Protein 8SCA (pdb70)

Sequence (218 aa):
SNFDKNLPNEKVLPKHSLLYEYFTVYNELTKVKYVTEGMRKPAFLSGEQKKAIVDLLFKTNRKVTVKQLKEDYFKKIECFDSVEISGVEDRFNASLGTYHDLLKIIKDKDFLDNEENEDILEDIVLTLTLFEDREMIEERLKTYAHLFDDKVMKQLKRRRYTGWGRLSRKLINGIRDKQSGKTILDFLKSDGFANRNFMQLIHDDSLTFKEDIQKAQV

Radius of gyration: 19.0 Å; Cα contacts (8 Å, |Δi|>4): 334; chains: 1; bounding box: 28×55×50 Å

Solvent-accessible surface area: 12230 Å² total; per-residue (Å²): 129,83,95,0,149,28,11,44,132,51,134,13,14,6,107,43,0,8,11,32,19,40,12,47,0,17,41,33,0,0,56,0,51,23,33,24,112,58,60,221,154,55,36,55,1,48,18,152,20,0,122,26,0,2,47,83,7,1,24,84,41,122,76,0,49,22,136,39,0,59,65,64,4,0,75,149,77,55,100,45,111,50,10,119,31,60,53,24,142,102,119,0,125,14,27,0,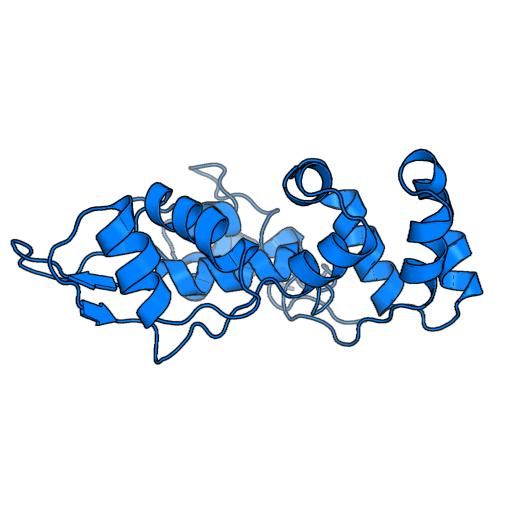7,1,0,6,46,1,25,112,17,18,166,63,95,112,26,8,47,59,134,159,18,49,96,34,7,13,56,0,0,64,7,2,22,95,44,152,58,101,100,70,0,60,107,101,1,125,89,30,60,148,71,7,87,119,171,17,14,109,72,1,35,103,94,86,25,101,32,104,9,166,18,1,82,97,0,0,47,34,26,159,3,178,175,59,20,60,14,0,2,50,8,0,62,50,8,64,196,46,1,47,37,13,114,84,0,15,116,32,121,90,21,31,0,64,82,44,19,110,146,35,78,195

Secondary structure (DSSP, 8-state):
--EETTEEEEEPPBTT-HHHHHHHHHHHHTT-EEE-TT-SS-EEPPHHHHHHHIIIIITT-SS-BHHHIIIIIIITTT--S--EEES-BSB-S---HHHHHHHHHH--HHHHH-GGGHHHHHHHHHHH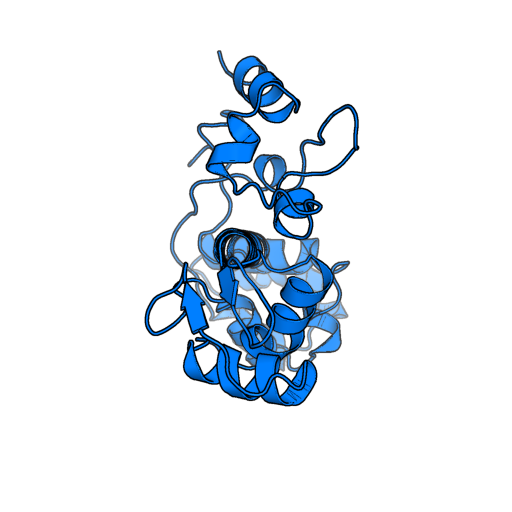HH---HHHHHHHHGGGTTTS-HHHHHHHTT-----B-SS-HHHHHTSB-TTT--BHHHHHH-BTBT---HHHHHH-TTSSHHHHHHHH--

Foldseek 3Di:
DAAALLQRVFHFAAPLQLVVLLLLLLLQQLPKWKDAPPDPDTAHDALVLSVCCCVPAQLVDQKAFVVCCFPVDCCVPVVTPGMDMDSDDGTHPGHSVLSVVLCVLQVDNVCSPDCVCSVVSSQLQVLLAPDQDLVSSCVVNCVCCVPGPVSSSVVSSNHHGYGTDNHGPCQQANDAWDPPRGHNSRCSSHPPRPSDHPVCQLVPPVTCNVVSSVVSDD

B-factor: mean 19.8, std 8.64, range [4.92, 54.98]

Nearest PDB structures (foldseek):
  8sca-assembly1_B  TM=1.005E+00  e=3.302E-40  Streptococcus pyogenes
  7oxa-assembly1_B  TM=9.964E-01  e=7.321E-36  Streptococcus pyogenes serotype M1
  5b2t-assembly1_B  TM=9.925E-01  e=1.276E-35  Streptococcus pyogenes serotype M1
  5b2s-assembly1_B  TM=9.907E-01  e=2.105E-35  Streptococcus pyogenes serotype M1
  5b2r-assembly1_B  TM=9.954E-01  e=3.881E-35  Streptococcus pyogenes serotype M1

Structure (mmCIF, N/CA/C/O backbone):
data_8SCA
#
_entry.id   8SCA
#
_cell.length_a   53.360
_cell.length_b   54.631
_cell.length_c   73.800
_cell.angle_alpha   90.000
_cell.angle_beta   90.000
_cell.angle_gamma   90.000
#
_symmetry.space_group_name_H-M   'P 21 21 21'
#
loop_
_entity.id
_entity.type
_entity.pdbx_description
1 polymer 'CRISPR-associated endonuclease Cas9/Csn1'
2 non-polymer 1,2-ETHANEDIOL
3 water water
#
loop_
_atom_site.group_PDB
_atom_site.id
_atom_site.type_symbol
_atom_site.label_atom_id
_atom_site.label_alt_id
_atom_site.label_comp_id
_atom_site.label_asym_id
_atom_site.label_entity_id
_atom_site.label_seq_id
_atom_site.pdbx_PDB_ins_code
_atom_site.Cartn_x
_atom_site.Cartn_y
_atom_site.Cartn_z
_atom_site.occupancy
_atom_site.B_iso_or_equiv
_atom_site.auth_seq_id
_atom_site.auth_comp_id
_atom_site.auth_asym_id
_atom_site.auth_atom_id
_atom_site.pdbx_PDB_model_num
ATOM 1 N N . SER A 1 1 ? 0.10516 29.03476 -5.22013 1.000 40.80781 496 SER B N 1
ATOM 2 C CA . SER A 1 1 ? 1.44653 29.03452 -5.79745 1.000 39.78985 496 SER B CA 1
ATOM 3 C C . SER A 1 1 ? 1.66218 27.84554 -6.73123 1.000 36.17986 496 SER B C 1
ATOM 4 O O . SER A 1 1 ? 2.29364 27.98735 -7.77818 1.000 37.88942 496 SER B O 1
ATOM 7 N N . ASN A 1 2 ? 1.14192 26.67767 -6.35319 1.000 31.84360 497 ASN B N 1
ATOM 8 C CA . ASN A 1 2 ? 1.30282 25.45394 -7.13140 1.000 27.04223 497 ASN B CA 1
ATOM 9 C C . ASN A 1 2 ? -0.04068 25.05787 -7.72914 1.000 18.82434 497 ASN B C 1
ATOM 10 O O . ASN A 1 2 ? -1.02030 24.88288 -6.99631 1.000 17.10502 497 ASN B O 1
ATOM 15 N N . PHE A 1 3 ? -0.07306 24.91092 -9.05176 1.000 17.02623 498 PHE B N 1
ATOM 16 C CA . PHE A 1 3 ? -1.29373 24.65316 -9.80163 1.000 16.04395 498 PHE B CA 1
ATOM 17 C C . PHE A 1 3 ? -1.23160 23.27535 -10.45513 1.000 15.00117 498 PHE B C 1
ATOM 18 O O . PHE A 1 3 ? -0.15261 22.76292 -10.77981 1.000 18.46128 498 PHE B O 1
ATOM 26 N N . ASP A 1 4 ? -2.41042 22.67031 -10.61266 1.000 11.79113 499 ASP B N 1
ATOM 27 C CA . ASP A 1 4 ? -2.56298 21.33935 -11.20227 1.000 12.61382 499 ASP B CA 1
ATOM 28 C C . ASP A 1 4 ? -2.33962 21.40363 -12.71370 1.000 14.23512 499 ASP B C 1
ATOM 29 O O . ASP A 1 4 ? -3.07434 22.09894 -13.41469 1.000 14.60323 499 ASP B O 1
ATOM 34 N N . LYS A 1 5 ? -1.35017 20.66738 -13.23437 1.000 13.33868 500 LYS B N 1
ATOM 35 C CA . LYS A 1 5 ? -1.10047 20.74248 -14.67500 1.000 15.56615 500 LYS B CA 1
ATOM 36 C C . LYS A 1 5 ? -2.30533 20.28268 -15.48779 1.000 16.32157 500 LYS B C 1
ATOM 37 O O . LYS A 1 5 ? -2.47941 20.71366 -16.63959 1.000 16.25228 500 LYS B O 1
ATOM 43 N N . ASN A 1 6 ? -3.14062 19.41117 -14.92218 1.000 12.42664 501 ASN B N 1
ATOM 44 C CA . ASN A 1 6 ? -4.33111 18.95212 -15.63513 1.000 13.86057 501 ASN B CA 1
ATOM 45 C C . ASN A 1 6 ? -5.42584 20.01502 -15.68855 1.000 15.60360 501 ASN B C 1
ATOM 46 O O . ASN A 1 6 ? -6.19283 20.05827 -16.65832 1.000 14.73697 501 ASN B O 1
ATOM 51 N N . LEU A 1 7 ? -5.54486 20.83724 -14.64147 1.000 14.14444 502 LEU B N 1
ATOM 52 C CA . LEU A 1 7 ? -6.54099 21.90792 -14.54141 1.000 15.21298 502 LEU B CA 1
ATOM 53 C C . LEU A 1 7 ? -5.80212 23.15273 -14.07855 1.000 13.64793 502 LEU B C 1
ATOM 54 O O . LEU A 1 7 ? -5.78820 23.47455 -12.88163 1.000 14.70273 502 LEU B O 1
ATOM 59 N N . PRO A 1 8 ? -5.17186 23.87533 -15.00719 1.000 13.98641 503 PRO B N 1
ATOM 60 C CA . PRO A 1 8 ? -4.10661 24.82262 -14.63254 1.000 16.72446 503 PRO B CA 1
ATOM 61 C C . PRO A 1 8 ? -4.57229 26.02780 -13.84120 1.000 16.87679 503 PRO B C 1
ATOM 62 O O . PRO A 1 8 ? -3.71595 26.80044 -13.38211 1.000 16.57177 503 PRO B O 1
ATOM 66 N N . ASN A 1 9 ? -5.87293 26.23175 -13.67076 1.000 16.93682 504 ASN B N 1
ATOM 67 C CA . ASN A 1 9 ? -6.35558 27.30657 -12.81686 1.000 18.08715 504 ASN B CA 1
ATOM 68 C C . ASN A 1 9 ? -6.74883 26.80317 -11.43492 1.000 17.90391 504 ASN B C 1
ATOM 69 O O . ASN A 1 9 ? -7.25425 27.58432 -10.62150 1.000 16.32877 504 ASN B O 1
ATOM 74 N N . GLU A 1 10 ? -6.50735 25.52624 -11.13801 1.000 14.37118 505 GLU B N 1
ATOM 75 C CA . GLU A 1 10 ? -6.82778 24.95186 -9.83719 1.000 14.04076 505 GLU B CA 1
ATOM 76 C C . GLU A 1 10 ? -5.54379 24.75211 -9.04843 1.000 15.46669 505 GLU B C 1
ATOM 77 O O . GLU A 1 10 ? -4.57703 24.18232 -9.56643 1.000 14.02898 505 GLU B O 1
ATOM 83 N N . LYS A 1 11 ? -5.54007 25.20661 -7.79817 1.000 12.51833 506 LYS B N 1
ATOM 84 C CA . LYS A 1 11 ? -4.40083 24.95513 -6.92776 1.000 13.50415 506 LYS B CA 1
ATOM 85 C C . LYS A 1 11 ? -4.38905 23.49786 -6.46895 1.000 12.06276 506 LYS B C 1
ATOM 86 O O . LYS A 1 11 ? -5.43386 22.84685 -6.36630 1.000 13.32720 506 LYS B O 1
ATOM 92 N N . VAL A 1 12 ? -3.18932 22.99291 -6.16831 1.000 13.33446 507 VAL B N 1
ATOM 93 C CA . VAL A 1 12 ? -3.04553 21.59445 -5.77145 1.000 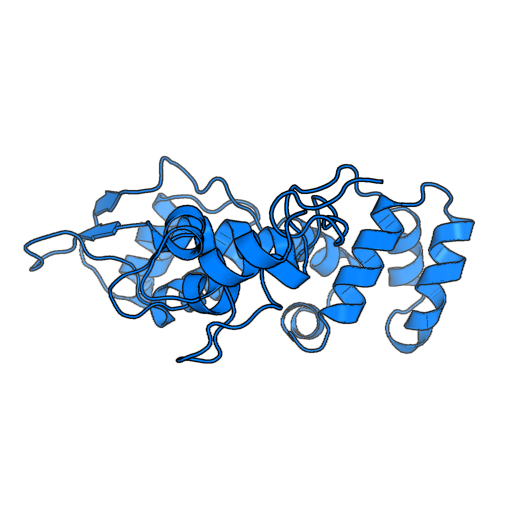12.17800 507 VAL B CA 1
ATOM 94 C C . VAL A 1 12 ? -3.42366 21.42549 -4.30309 1.000 13.53457 507 VAL B C 1
ATOM 95 O O . VAL A 1 12 ? -3.40025 22.36665 -3.50827 1.000 12.54858 507 VAL B O 1
ATOM 99 N N . LEU A 1 13 ? -3.74643 20.18467 -3.93947 1.000 10.90089 508 LEU B N 1
ATOM 100 C CA . LEU A 1 13 ? -4.05549 19.82989 -2.56057 1.000 11.26732 508 LEU B CA 1
ATOM 101 C C . LEU A 1 13 ? -2.77647 19.75963 -1.72767 1.000 10.67256 508 LEU B C 1
ATOM 102 O O . LEU A 1 13 ? -1.69530 19.49422 -2.26001 1.000 11.17164 508 LEU B O 1
ATOM 107 N N . PRO A 1 14 ? -2.88183 19.97363 -0.41414 1.000 10.38847 509 PRO B N 1
ATOM 108 C CA . PRO A 1 14 ? -1.76419 19.63996 0.47789 1.000 11.74100 509 PRO B CA 1
ATOM 109 C C . PRO A 1 14 ? -1.34266 18.18772 0.31103 1.000 11.30150 509 PRO B C 1
ATOM 110 O O . PRO A 1 14 ? -2.16619 17.30095 0.05486 1.000 10.03839 509 PRO B O 1
ATOM 114 N N . LYS A 1 15 ? -0.03372 17.94211 0.46864 1.000 9.64094 510 LYS B N 1
ATOM 115 C CA . LYS A 1 15 ? 0.48484 16.57736 0.40108 1.000 10.76854 510 LYS B CA 1
ATOM 116 C C . LYS A 1 15 ? -0.22726 15.66653 1.39411 1.000 12.64244 510 LYS B C 1
ATOM 117 O O . LYS A 1 15 ? -0.47945 14.48502 1.11357 1.000 12.63527 510 LYS B O 1
ATOM 123 N N . HIS A 1 16 ? -0.56920 16.19954 2.55978 1.000 10.19585 511 HIS B N 1
ATOM 124 C CA . HIS A 1 16 ? -1.17958 15.40313 3.61198 1.000 10.90827 511 HIS B CA 1
ATOM 125 C C . HIS A 1 16 ? -2.69607 15.53620 3.64973 1.000 11.18257 511 HIS B C 1
ATOM 126 O O . HIS A 1 16 ? -3.32612 15.08483 4.61348 1.000 10.17951 511 HIS B O 1
ATOM 133 N N . SER A 1 17 ? -3.30365 16.11212 2.61033 1.000 9.32518 512 SER B N 1
ATOM 134 C CA . SER A 1 17 ? -4.76209 16.08304 2.50647 1.000 9.99359 512 SER B CA 1
ATOM 135 C C . SER A 1 17 ? -5.26944 14.64580 2.62328 1.000 10.31467 512 SER B C 1
ATOM 136 O O . SER A 1 17 ? -4.76381 13.74586 1.95604 1.000 11.44353 512 SER B O 1
ATOM 139 N N . LEU A 1 18 ? -6.28341 14.43398 3.47152 1.000 9.68407 513 LEU B N 1
ATOM 140 C CA . LEU A 1 18 ? -6.83665 13.08805 3.60416 1.000 11.66751 513 LEU B CA 1
ATOM 141 C C . LEU A 1 18 ? -7.55907 12.64994 2.32815 1.000 10.58295 513 LEU B C 1
ATOM 142 O O . LEU A 1 18 ? -7.50916 11.46840 1.96938 1.000 11.42230 513 LEU B O 1
ATOM 147 N N . LEU A 1 19 ? -8.20234 13.58023 1.61019 1.000 10.03525 514 LEU B N 1
ATOM 148 C CA . LEU A 1 19 ? -8.75510 13.23642 0.30089 1.000 11.38340 514 LEU B CA 1
ATOM 149 C C . LEU A 1 19 ? -7.66289 12.77358 -0.65682 1.000 10.88515 514 LEU B C 1
ATOM 150 O O . LEU A 1 19 ? -7.84080 11.79972 -1.39770 1.000 10.20948 514 LEU B O 1
ATOM 155 N N . TYR A 1 20 ? -6.52517 13.46787 -0.66549 1.000 8.63097 515 TYR B N 1
ATOM 156 C CA . TYR A 1 20 ? -5.41658 13.05885 -1.52315 1.000 8.53708 515 TYR B CA 1
ATOM 157 C C . TYR A 1 20 ? -4.90231 11.68374 -1.11661 1.000 11.50730 515 TYR B C 1
ATOM 158 O O . TYR A 1 20 ? -4.57169 10.84891 -1.97291 1.000 10.51375 515 TYR B O 1
ATOM 167 N N . GLU A 1 21 ? -4.83702 11.42222 0.18783 1.000 9.92886 516 GLU B N 1
ATOM 168 C CA . GLU A 1 21 ? -4.38972 10.10040 0.63027 1.000 10.54219 516 GLU B CA 1
ATOM 169 C C . GLU A 1 21 ? -5.36783 9.00707 0.21712 1.000 10.62923 516 GLU B C 1
ATOM 170 O O . GLU A 1 21 ? -4.94439 7.92542 -0.21774 1.000 11.10886 516 GLU B O 1
ATOM 176 N N . TYR A 1 22 ? -6.67626 9.25903 0.32421 1.000 10.14790 517 TYR B N 1
ATOM 177 C CA . TYR A 1 22 ? -7.64011 8.26004 -0.14384 1.000 10.91268 517 TYR B CA 1
ATOM 178 C C . TYR A 1 22 ? -7.49215 8.01416 -1.63509 1.000 10.09140 517 TYR B C 1
ATOM 179 O O . TYR A 1 22 ? -7.61436 6.87541 -2.10173 1.000 10.35239 517 TYR B O 1
ATOM 188 N N . PHE A 1 23 ? -7.26100 9.07798 -2.40402 1.000 8.43854 518 PHE B N 1
ATOM 189 C CA . PHE A 1 23 ? -6.98556 8.92771 -3.83015 1.000 9.79587 518 PHE B CA 1
ATOM 190 C C . PHE A 1 23 ? -5.82584 7.96488 -4.06415 1.000 11.03599 518 PHE B C 1
ATOM 191 O O . PHE A 1 23 ? -5.91254 7.05340 -4.90088 1.000 10.61121 518 PHE B O 1
ATOM 199 N N . THR A 1 24 ? -4.72725 8.13893 -3.31553 1.000 11.35125 519 THR B N 1
ATOM 200 C CA . THR A 1 24 ? -3.56983 7.27450 -3.52844 1.000 11.45999 519 THR B CA 1
ATOM 201 C C . THR A 1 24 ? -3.86839 5.83384 -3.12588 1.000 11.33062 519 THR B C 1
ATOM 202 O O . THR A 1 24 ? -3.42192 4.89315 -3.79409 1.000 10.72535 519 THR B O 1
ATOM 206 N N . VAL A 1 25 ? -4.62249 5.63755 -2.04327 1.000 10.67327 520 VAL B N 1
ATOM 207 C CA . VAL A 1 25 ? -4.93166 4.27585 -1.60854 1.000 8.82489 520 VAL B CA 1
ATOM 208 C C . VAL A 1 25 ? -5.81264 3.57063 -2.63437 1.000 10.06298 520 VAL B C 1
ATOM 209 O O . VAL A 1 25 ? -5.56540 2.41527 -2.99974 1.000 11.65710 520 VAL B O 1
ATOM 213 N N . TYR A 1 26 ? -6.87694 4.23066 -3.09740 1.000 9.98357 521 TYR B N 1
ATOM 214 C CA . TYR A 1 26 ? -7.74046 3.55954 -4.06685 1.000 10.01091 521 TYR B CA 1
ATOM 215 C C . TYR A 1 26 ? -7.03333 3.38380 -5.40677 1.000 10.95103 521 TYR B C 1
ATOM 216 O O . TYR A 1 26 ? -7.25461 2.38550 -6.09948 1.000 11.76520 521 TYR B O 1
ATOM 225 N N . ASN A 1 27 ? -6.19897 4.34698 -5.80730 1.000 10.86029 522 ASN B N 1
ATOM 226 C CA . ASN A 1 27 ? -5.46110 4.18467 -7.06097 1.000 11.12380 522 ASN B CA 1
ATOM 227 C C . ASN A 1 27 ? -4.56756 2.94955 -7.00741 1.000 12.46759 522 ASN B C 1
ATOM 228 O O . ASN A 1 27 ? -4.44532 2.22031 -7.99904 1.000 13.13477 522 ASN B O 1
ATOM 233 N N . GLU A 1 28 ? -3.93339 2.70447 -5.85655 1.000 10.74691 523 GLU B N 1
ATOM 234 C CA . GLU A 1 28 ? -3.09715 1.51461 -5.70301 1.000 12.67682 523 GLU B CA 1
ATOM 235 C C . GLU A 1 28 ? -3.94400 0.24686 -5.62045 1.000 14.44977 523 GLU B C 1
ATOM 236 O O . GLU A 1 28 ? -3.62545 -0.75924 -6.26302 1.000 12.29119 523 GLU B O 1
ATOM 242 N N . LEU A 1 29 ? -5.03701 0.28256 -4.85103 1.000 13.19658 524 LEU B N 1
ATOM 243 C CA . LEU A 1 29 ? -5.85191 -0.91718 -4.67534 1.000 11.52898 524 LEU B CA 1
ATOM 244 C C . LEU A 1 29 ? -6.50028 -1.35520 -5.97488 1.000 12.89043 524 LEU B C 1
ATOM 245 O O . LEU A 1 29 ? -6.72134 -2.55899 -6.18519 1.000 12.06087 524 LEU B O 1
ATOM 250 N N . THR A 1 30 ? -6.79775 -0.41220 -6.86717 1.000 12.68405 525 THR B N 1
ATOM 251 C CA . THR A 1 30 ? -7.59006 -0.81453 -8.01568 1.000 10.64227 525 THR B CA 1
ATOM 252 C C . THR A 1 30 ? -6.78516 -1.63975 -9.01059 1.000 13.88580 525 THR B C 1
ATOM 253 O O . THR A 1 30 ? -7.38545 -2.29119 -9.86818 1.000 13.54151 525 THR B O 1
ATOM 257 N N . LYS A 1 31 ? -5.45982 -1.68649 -8.88786 1.000 13.09089 526 LYS B N 1
ATOM 258 C CA . LYS A 1 31 ? -4.66398 -2.53258 -9.76555 1.000 12.97701 526 LYS B CA 1
ATOM 259 C C . LYS A 1 31 ? -4.12319 -3.77293 -9.06710 1.000 15.14832 526 LYS B C 1
ATOM 260 O O . LYS A 1 31 ? -3.34352 -4.51656 -9.67255 1.000 15.78848 526 LYS B O 1
ATOM 266 N N . VAL A 1 32 ? -4.53663 -4.03281 -7.82385 1.000 13.69004 527 VAL B N 1
ATOM 267 C CA . VAL A 1 32 ? -4.20937 -5.30001 -7.17800 1.000 13.16603 527 VAL B CA 1
ATOM 268 C C . VAL A 1 32 ? -4.94937 -6.43133 -7.87814 1.000 15.20585 527 VAL B C 1
ATOM 269 O O . VAL A 1 32 ? -6.12701 -6.29761 -8.23830 1.000 15.68841 527 VAL B O 1
ATOM 273 N N . LYS A 1 33 ? -4.26373 -7.56015 -8.07289 1.000 15.06807 528 LYS B N 1
ATOM 274 C CA . LYS A 1 33 ? -4.88185 -8.73585 -8.66655 1.000 16.89727 528 LYS B CA 1
ATOM 275 C C . LYS A 1 33 ? -4.67713 -9.90607 -7.71734 1.000 18.57487 528 LYS B C 1
ATOM 276 O O . LYS A 1 33 ? -3.69791 -9.93901 -6.96488 1.000 16.13017 528 LYS B O 1
ATOM 282 N N . TYR A 1 34 ? -5.61317 -10.85868 -7.73499 1.000 13.66077 529 TYR B N 1
ATOM 283 C CA . TYR A 1 34 ? -5.49745 -12.01988 -6.85889 1.000 16.25830 529 TYR B CA 1
ATOM 284 C C . TYR A 1 34 ? -5.95402 -13.28163 -7.58276 1.000 15.74655 529 TYR B C 1
ATOM 285 O O . TYR A 1 34 ? -6.69739 -13.23255 -8.56496 1.000 15.87117 529 TYR B O 1
ATOM 294 N N . VAL A 1 35 ? -5.50235 -14.42577 -7.07207 1.000 15.75308 530 VAL B N 1
ATOM 295 C CA . VAL A 1 35 ? -5.92279 -15.72869 -7.57840 1.000 14.01082 530 VAL B CA 1
ATOM 296 C C . VAL A 1 35 ? -6.14509 -16.63072 -6.37298 1.000 17.90448 530 VAL B C 1
ATOM 297 O O . VAL A 1 35 ? -5.30555 -16.68035 -5.46992 1.000 19.36115 530 VAL B O 1
ATOM 301 N N . THR A 1 36 ? -7.28603 -17.31170 -6.33487 1.000 18.54988 531 THR B N 1
ATOM 302 C CA . THR A 1 36 ? -7.51883 -18.34779 -5.33669 1.000 19.34478 531 THR B CA 1
ATOM 303 C C . THR A 1 36 ? -7.94943 -19.63138 -6.03713 1.000 21.15843 531 THR B C 1
ATOM 304 O O . THR A 1 36 ? -8.16639 -19.66165 -7.24953 1.000 16.93621 531 THR B O 1
ATOM 308 N N . GLU A 1 37 ? -8.04580 -20.71273 -5.26343 1.000 22.09175 532 GLU B N 1
ATOM 309 C CA . GLU A 1 37 ? -8.36252 -22.01212 -5.84610 1.000 20.94417 532 GLU B CA 1
ATOM 310 C C . GLU A 1 37 ? -9.63181 -21.93853 -6.68274 1.000 20.81765 532 GLU B C 1
ATOM 311 O O . GLU A 1 37 ? -10.62388 -21.32792 -6.28557 1.000 20.23509 532 GLU B O 1
ATOM 317 N N . GLY A 1 38 ? -9.59155 -22.55945 -7.85463 1.000 19.02279 533 GLY B N 1
ATOM 318 C CA . GLY A 1 38 ? -10.70994 -22.55847 -8.76765 1.000 21.59150 533 GLY B CA 1
ATOM 319 C C . GLY A 1 38 ? -10.65647 -21.47604 -9.82765 1.000 19.31955 533 GLY B C 1
ATOM 320 O O . GLY A 1 38 ? -11.37194 -21.57552 -10.83085 1.000 18.82609 533 GLY B O 1
ATOM 321 N N . MET A 1 39 ? -9.83917 -20.44817 -9.63515 1.000 17.77283 534 MET B N 1
ATOM 322 C CA . MET A 1 39 ? -9.72340 -19.36386 -10.60871 1.000 18.06909 534 MET B CA 1
ATOM 323 C C . MET A 1 39 ? -8.72060 -19.77314 -11.67247 1.000 17.65572 534 MET B C 1
ATOM 324 O O . MET A 1 39 ? -7.71913 -20.42626 -11.37094 1.000 18.75496 534 MET B O 1
ATOM 329 N N . ARG A 1 40 ? -8.99896 -19.39959 -12.91968 1.000 15.37970 535 ARG B N 1
ATOM 330 C CA . ARG A 1 40 ? -8.13192 -19.71423 -14.04668 1.000 14.81239 535 ARG B CA 1
ATOM 331 C C . ARG A 1 40 ? -7.29409 -18.52541 -14.49419 1.000 18.99878 535 ARG B C 1
ATOM 332 O O . ARG A 1 40 ? -6.42388 -18.67177 -15.36620 1.000 20.14664 535 ARG B O 1
ATOM 340 N N . LYS A 1 41 ? -7.52669 -17.36060 -13.90719 1.000 17.07497 536 LYS B N 1
ATOM 341 C CA . LYS A 1 41 ? -6.80529 -16.14968 -14.25644 1.000 19.98252 536 LYS B CA 1
ATOM 342 C C . LYS A 1 41 ? -6.92649 -15.21495 -13.06262 1.000 17.51003 536 LYS B C 1
ATOM 343 O O . LYS A 1 41 ? -7.89054 -15.33055 -12.30611 1.000 16.99490 536 LYS B O 1
ATOM 349 N N . PRO A 1 42 ? -5.96755 -14.31829 -12.85074 1.000 15.42363 537 PRO B N 1
ATOM 350 C CA . PRO A 1 42 ? -6.13126 -13.36096 -11.74850 1.000 18.56596 537 PRO B CA 1
ATOM 351 C C . PRO A 1 42 ? -7.28835 -12.41653 -12.01320 1.000 18.76441 537 PRO B C 1
ATOM 352 O O . PRO A 1 42 ? -7.65754 -12.14389 -13.16033 1.000 17.06333 537 PRO B O 1
ATOM 356 N N . ALA A 1 43 ? -7.88335 -11.93440 -10.92686 1.000 15.26998 538 ALA B N 1
ATOM 357 C CA . ALA A 1 43 ? -8.98008 -10.98157 -10.99834 1.000 16.85978 538 ALA B CA 1
ATOM 358 C C . ALA A 1 43 ? -8.61559 -9.70275 -10.25364 1.000 15.28290 538 ALA B C 1
ATOM 359 O O . ALA A 1 43 ? -7.80165 -9.71541 -9.32789 1.000 14.76966 538 ALA B O 1
ATOM 361 N N . PHE A 1 44 ? -9.20507 -8.59357 -10.69522 1.000 14.84036 539 PHE B N 1
ATOM 362 C CA . PHE A 1 44 ? -9.17537 -7.34166 -9.95225 1.000 14.22849 539 PHE B CA 1
ATOM 363 C C . PHE A 1 44 ? -10.08994 -7.40863 -8.73243 1.000 13.80391 539 PHE B C 1
ATOM 364 O O . PHE A 1 44 ? -11.06849 -8.16043 -8.70270 1.000 16.60021 539 PHE B O 1
ATOM 372 N N . LEU A 1 45 ? -9.77661 -6.57425 -7.73728 1.000 14.48120 540 LEU B N 1
ATOM 373 C CA . LEU A 1 45 ? -10.67049 -6.34097 -6.60712 1.000 14.68945 540 LEU B CA 1
ATOM 374 C C . LEU A 1 45 ? -11.94267 -5.62682 -7.05039 1.000 14.80641 540 LEU B C 1
ATOM 375 O O . LEU A 1 45 ? -11.90858 -4.70639 -7.87491 1.000 15.05289 540 LEU B O 1
ATOM 380 N N . SER A 1 46 ? -13.07148 -6.03963 -6.48003 1.000 13.25417 541 SER B N 1
ATOM 381 C CA . SER A 1 46 ? -14.31884 -5.34896 -6.73574 1.000 13.09948 541 SER B CA 1
ATOM 382 C C . SER A 1 46 ? -14.39689 -4.07090 -5.90080 1.000 15.12291 541 SER B C 1
ATOM 383 O O . SER A 1 46 ? -13.61102 -3.84676 -4.97606 1.000 13.21953 541 SER B O 1
ATOM 386 N N . GLY A 1 47 ? -15.38607 -3.23287 -6.21791 1.000 12.96610 542 GLY B N 1
ATOM 387 C CA . GLY A 1 47 ? -15.63117 -2.06563 -5.38632 1.000 13.40435 542 GLY B CA 1
ATOM 388 C C . GLY A 1 47 ? -15.91123 -2.43630 -3.93939 1.000 15.14590 542 GLY B C 1
ATOM 389 O O . GLY A 1 47 ? -15.42991 -1.77727 -3.01069 1.000 13.19913 542 GLY B O 1
ATOM 390 N N . GLU A 1 48 ? -16.69461 -3.49898 -3.72510 1.000 16.59413 543 GLU B N 1
ATOM 391 C CA . GLU A 1 48 ? -16.99227 -3.91529 -2.35432 1.000 14.88683 543 GLU B CA 1
ATOM 392 C C . GLU A 1 48 ? -15.74329 -4.42619 -1.63752 1.000 14.48431 543 GLU B C 1
ATOM 393 O O . GLU A 1 48 ? -15.54988 -4.14636 -0.44828 1.000 15.48746 543 GLU B O 1
ATOM 399 N N . GLN A 1 49 ? -14.89160 -5.19012 -2.32999 1.000 14.45979 544 GLN B N 1
ATOM 400 C CA . GLN A 1 49 ? -13.64155 -5.64123 -1.71615 1.000 13.96536 544 GLN B CA 1
ATOM 401 C C . GLN A 1 49 ? -12.74005 -4.46468 -1.35763 1.000 14.00336 544 GLN B C 1
ATOM 402 O O . GLN A 1 49 ? -12.15171 -4.42550 -0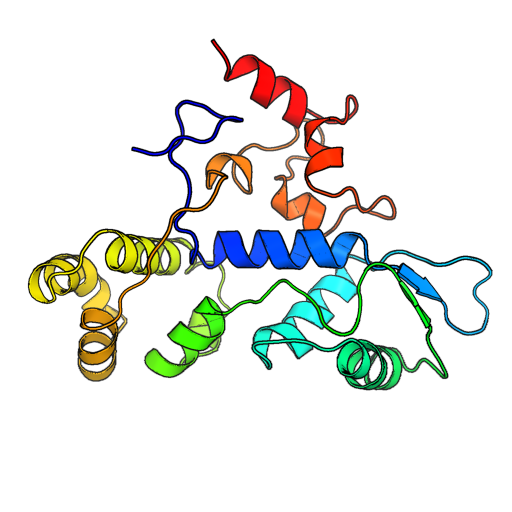.26993 1.000 13.08276 544 GLN B O 1
ATOM 408 N N . LYS A 1 50 ? -12.59427 -3.50510 -2.27425 1.000 12.27710 545 LYS B N 1
ATOM 409 C CA . LYS A 1 50 ? -11.73543 -2.36515 -1.97985 1.000 12.89232 545 LYS B CA 1
ATOM 410 C C . LYS A 1 50 ? -12.23912 -1.60114 -0.76953 1.000 12.70330 545 LYS B C 1
ATOM 411 O O . LYS A 1 50 ? -11.44649 -1.21731 0.09550 1.000 11.99142 545 LYS B O 1
ATOM 417 N N . LYS A 1 51 ? -13.55477 -1.38230 -0.68234 1.000 13.28293 546 LYS B N 1
ATOM 418 C CA . LYS A 1 51 ? -14.09161 -0.66209 0.47082 1.000 13.44388 546 LYS B CA 1
ATOM 419 C C . LYS A 1 51 ? -13.81798 -1.41595 1.76275 1.000 14.93775 546 LYS B C 1
ATOM 420 O O . LYS A 1 51 ? -13.42613 -0.81409 2.77057 1.000 13.81929 546 LYS B O 1
ATOM 426 N N . ALA A 1 52 ? -14.03375 -2.73649 1.75758 1.000 12.17349 547 ALA B N 1
ATOM 427 C CA . ALA A 1 52 ? -13.81211 -3.51915 2.96722 1.000 15.07310 547 ALA B CA 1
ATOM 428 C C . ALA A 1 52 ? -12.34897 -3.49779 3.37102 1.000 14.26538 547 ALA B C 1
ATOM 429 O O . ALA A 1 52 ? -12.02538 -3.41465 4.55625 1.000 14.94439 547 ALA B O 1
ATOM 431 N N . ILE A 1 53 ? -11.44907 -3.58562 2.39790 1.000 13.10331 548 ILE B N 1
ATOM 432 C CA . ILE A 1 53 ? -10.02598 -3.51057 2.69980 1.000 12.98121 548 ILE B CA 1
ATOM 433 C C . ILE A 1 53 ? -9.67357 -2.15072 3.30202 1.000 12.61336 548 ILE B C 1
ATOM 434 O O . ILE A 1 53 ? -8.89205 -2.05898 4.25710 1.000 13.18654 548 ILE B O 1
ATOM 439 N N . VAL A 1 54 ? -10.22963 -1.06973 2.75433 1.000 11.86802 549 VAL B N 1
ATOM 440 C CA . VAL A 1 54 ? -9.94992 0.25359 3.31886 1.000 12.58799 549 VAL B CA 1
ATOM 441 C C . VAL A 1 54 ? -10.47792 0.33787 4.75229 1.000 14.94437 549 VAL B C 1
ATOM 442 O O . VAL A 1 54 ? -9.77669 0.79093 5.66442 1.000 15.07353 549 VAL B O 1
ATOM 446 N N . ASP A 1 55 ? -11.71653 -0.11718 4.97577 1.000 13.54247 550 ASP B N 1
ATOM 447 C CA . ASP A 1 55 ? -12.30241 0.00710 6.31002 1.000 15.14958 550 ASP B CA 1
ATOM 448 C C . ASP A 1 55 ? -11.59979 -0.89199 7.32147 1.000 17.02319 550 ASP B C 1
ATOM 449 O O . ASP A 1 55 ? -11.39139 -0.48780 8.47398 1.000 16.10697 550 ASP B O 1
ATOM 454 N N . LEU A 1 56 ? -11.24151 -2.11711 6.92249 1.000 15.06689 551 LEU B N 1
ATOM 455 C CA . LEU A 1 56 ? -10.73759 -3.10033 7.87578 1.000 14.51308 551 LEU B CA 1
ATOM 456 C C . LEU A 1 56 ? -9.23163 -3.02630 8.07387 1.000 16.66453 551 LEU B C 1
ATOM 457 O O . LEU A 1 56 ? -8.74516 -3.34540 9.16710 1.000 16.84641 551 LEU B O 1
ATOM 462 N N . LEU A 1 57 ? -8.47424 -2.60452 7.05930 1.000 14.33727 552 LEU B N 1
ATOM 463 C CA . LEU A 1 57 ? -7.01930 -2.60097 7.15726 1.000 13.73162 552 LEU B CA 1
ATOM 464 C C . LEU A 1 57 ? -6.40616 -1.20655 7.13414 1.000 16.50363 552 LEU B C 1
ATOM 465 O O . LEU A 1 57 ? -5.58713 -0.89144 7.99960 1.000 15.40960 552 LEU B O 1
ATOM 470 N N . PHE A 1 58 ? -6.76194 -0.35620 6.16312 1.000 13.88875 553 PHE B N 1
ATOM 471 C CA . PHE A 1 58 ? -6.09236 0.94613 6.06954 1.000 13.00674 553 PHE B CA 1
ATOM 472 C C . PHE A 1 58 ? -6.53332 1.90153 7.17310 1.000 14.01051 553 PHE B C 1
ATOM 473 O O . PHE A 1 58 ? -5.77532 2.80516 7.55106 1.000 15.34521 553 PHE B O 1
ATOM 481 N N . LYS A 1 59 ? -7.74498 1.74181 7.68793 1.000 14.35532 554 LYS B N 1
ATOM 482 C CA . LYS A 1 59 ? -8.16921 2.56725 8.81207 1.000 16.46946 554 LYS B CA 1
ATOM 483 C C . LYS A 1 59 ? -7.69887 2.02997 10.15983 1.000 17.27200 554 LYS B C 1
ATOM 484 O O . LYS A 1 59 ? -7.81883 2.73780 11.16784 1.000 20.23225 554 LYS B O 1
ATOM 490 N N . THR A 1 60 ? -7.16258 0.810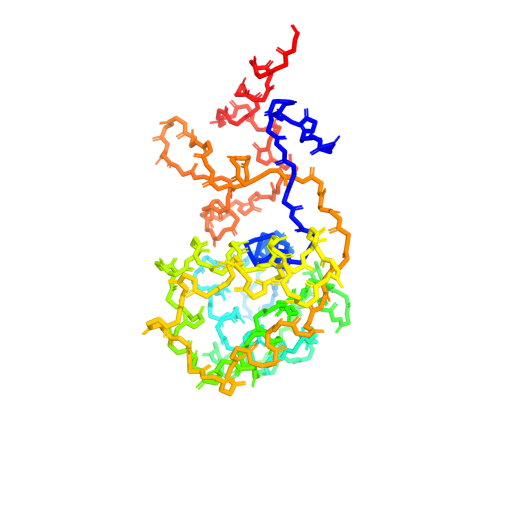19 10.21380 1.000 16.48343 555 THR B N 1
ATOM 491 C CA . THR A 1 60 ? -6.66837 0.25321 11.46711 1.000 17.90616 555 THR B CA 1
ATOM 492 C C . THR A 1 60 ? -5.15104 0.14027 11.52933 1.000 20.07645 555 THR B C 1
ATOM 493 O O . THR A 1 60 ? -4.61667 -0.18625 12.59576 1.000 23.55376 555 THR B O 1
ATOM 497 N N . ASN A 1 61 ? -4.44839 0.37401 10.42395 1.000 17.70622 556 ASN B N 1
ATOM 498 C CA . ASN A 1 61 ? -2.99429 0.30431 10.36443 1.000 20.96062 556 ASN B CA 1
ATOM 499 C C . ASN A 1 61 ? -2.47747 1.46223 9.53154 1.000 19.58832 556 ASN B C 1
ATOM 500 O O . ASN A 1 61 ? -3.01617 1.73944 8.45753 1.000 18.17872 556 ASN B O 1
ATOM 505 N N . ARG A 1 62 ? -1.40997 2.11290 9.99112 1.000 20.35859 557 ARG B N 1
ATOM 506 C CA . ARG A 1 62 ? -0.79089 3.12446 9.14379 1.000 17.73561 557 ARG B CA 1
ATOM 507 C C . ARG A 1 62 ? -0.27632 2.50329 7.84976 1.000 20.63785 557 ARG B C 1
ATOM 508 O O . ARG A 1 62 ? -0.50717 3.03532 6.75956 1.000 21.08586 557 ARG B O 1
ATOM 516 N N . LYS A 1 63 ? 0.43549 1.38261 7.95786 1.000 20.63523 558 LYS B N 1
ATOM 517 C CA . LYS A 1 63 ? 0.94500 0.61746 6.81727 1.000 21.24747 558 LYS B CA 1
ATOM 518 C C . LYS A 1 63 ? 0.28007 -0.74861 6.76652 1.000 19.37985 558 LYS B C 1
ATOM 519 O O . LYS A 1 63 ? 0.16790 -1.41944 7.79620 1.000 21.41007 558 LYS B O 1
ATOM 525 N N . VAL A 1 64 ? -0.14573 -1.16465 5.57237 1.000 18.03196 559 VAL B N 1
ATOM 526 C CA . VAL A 1 64 ? -0.81056 -2.45210 5.37613 1.000 18.53969 559 VAL B CA 1
ATOM 527 C C . VAL A 1 64 ? 0.13364 -3.37108 4.60833 1.000 19.34608 559 VAL B C 1
ATOM 528 O O . VAL A 1 64 ? 0.58945 -3.02114 3.51400 1.000 18.94849 559 VAL B O 1
ATOM 532 N N . THR A 1 65 ? 0.41757 -4.55140 5.17182 1.000 16.63995 560 THR B N 1
ATOM 533 C CA . THR A 1 65 ? 1.28923 -5.51920 4.51357 1.000 20.36288 560 THR B CA 1
ATOM 534 C C . THR A 1 65 ? 0.47660 -6.47062 3.63871 1.000 20.49216 560 THR B C 1
ATOM 535 O O . THR A 1 65 ? -0.73496 -6.61636 3.80032 1.000 19.09701 560 THR B O 1
ATOM 539 N N . VAL A 1 66 ? 1.16816 -7.12770 2.70285 1.000 17.39881 561 VAL B N 1
ATOM 540 C CA . VAL A 1 66 ? 0.50870 -8.13839 1.87933 1.000 19.43856 561 VAL B CA 1
ATOM 541 C C . VAL A 1 66 ? 0.05316 -9.30318 2.74452 1.000 20.90323 561 VAL B C 1
ATOM 542 O O . VAL A 1 66 ? -1.01043 -9.88961 2.51345 1.000 20.30358 561 VAL B O 1
ATOM 546 N N . LYS A 1 67 ? 0.85269 -9.65872 3.75560 1.000 19.88709 562 LYS B N 1
ATOM 547 C CA . LYS A 1 67 ? 0.45649 -10.71415 4.68039 1.000 21.61767 562 LYS B CA 1
ATOM 548 C C . LYS A 1 67 ? -0.87001 -10.38646 5.35972 1.000 20.87196 562 LYS B C 1
ATOM 549 O O . LYS A 1 67 ? -1.72962 -11.25814 5.50298 1.000 19.20139 562 LYS B O 1
ATOM 555 N N . GLN A 1 68 ? -1.06986 -9.12631 5.77087 1.000 19.81903 563 GLN B N 1
ATOM 556 C CA . GLN A 1 68 ? -2.35081 -8.75899 6.37312 1.000 19.32450 563 GLN B CA 1
ATOM 557 C C . GLN A 1 68 ? -3.49445 -8.87022 5.37183 1.000 20.08962 563 GLN B C 1
ATOM 558 O O . GLN A 1 68 ? -4.58646 -9.34540 5.71182 1.000 20.90608 563 GLN B O 1
ATOM 564 N N . LEU A 1 69 ? -3.27892 -8.40248 4.14318 1.000 18.30068 564 LEU B N 1
ATOM 565 C CA . LEU A 1 69 ? -4.30269 -8.55218 3.11914 1.000 16.58519 564 LEU B CA 1
ATOM 566 C C . LEU A 1 69 ? -4.66973 -10.02215 2.93181 1.000 18.71419 564 LEU B C 1
ATOM 567 O O . LEU A 1 69 ? -5.84939 -10.36914 2.84089 1.000 18.17487 564 LEU B O 1
ATOM 572 N N . LYS A 1 70 ? -3.67182 -10.90455 2.90290 1.000 17.65937 565 LYS B N 1
ATOM 573 C CA . LYS A 1 70 ? -3.95442 -12.32214 2.68235 1.000 20.34548 565 LYS B CA 1
ATOM 574 C C . LYS A 1 70 ? -4.68464 -12.93782 3.86974 1.000 20.50811 565 LYS B C 1
ATOM 575 O O . LYS A 1 70 ? -5.72953 -13.57816 3.70897 1.000 21.43050 565 LYS B O 1
ATOM 581 N N . GLU A 1 71 ? -4.14998 -12.74726 5.07515 1.000 20.14209 566 GLU B N 1
ATOM 582 C CA . GLU A 1 71 ? -4.64719 -13.46094 6.24438 1.000 22.36567 566 GLU B CA 1
ATOM 583 C C . GLU A 1 71 ? -5.86071 -12.77760 6.85788 1.000 23.04640 566 GLU B C 1
ATOM 584 O O . GLU A 1 71 ? -6.83927 -13.44380 7.21366 1.000 24.00768 566 GLU B O 1
ATOM 590 N N . ASP A 1 72 ? -5.81717 -11.45399 6.98963 1.000 21.23506 567 ASP B N 1
ATOM 591 C CA . ASP A 1 72 ? -6.83855 -10.73746 7.73144 1.000 22.17972 567 ASP B CA 1
ATOM 592 C C . ASP A 1 72 ? -7.99206 -10.26073 6.86009 1.000 22.17146 567 ASP B C 1
ATOM 593 O O . ASP A 1 72 ? -9.01484 -9.82801 7.40319 1.000 21.21198 567 ASP B O 1
ATOM 598 N N . TYR A 1 73 ? -7.86429 -10.31993 5.53280 1.000 20.35503 568 TYR B N 1
ATOM 599 C CA . TYR A 1 73 ? -9.01172 -10.05981 4.67049 1.000 19.93712 568 TYR B CA 1
ATOM 600 C C . TYR A 1 73 ? -9.39534 -11.28002 3.84125 1.000 19.86495 568 TYR B C 1
ATOM 601 O O . TYR A 1 73 ? -10.51928 -11.77909 3.97819 1.000 20.42608 568 TYR B O 1
ATOM 610 N N . PHE A 1 74 ? -8.50178 -11.80939 3.00126 1.000 19.64004 569 PHE B N 1
ATOM 611 C CA . PHE A 1 74 ? -8.91850 -12.87330 2.09181 1.000 18.81905 569 PHE B CA 1
ATOM 612 C C . PHE A 1 74 ? -9.27721 -14.15549 2.83743 1.000 23.19873 569 PHE B C 1
ATOM 613 O O . PHE A 1 74 ? -10.29362 -14.78789 2.53666 1.000 21.04406 569 PHE B O 1
ATOM 621 N N . LYS A 1 75 ? -8.47540 -14.55550 3.81659 1.000 19.69717 570 LYS B N 1
ATOM 622 C CA . LYS A 1 75 ? -8.80777 -15.77709 4.54544 1.000 22.40487 570 LYS B CA 1
ATOM 623 C C . LYS A 1 75 ? -9.90943 -15.52557 5.57404 1.000 23.27853 570 LYS B C 1
ATOM 624 O O . LYS A 1 75 ? -10.92397 -16.23348 5.60193 1.000 25.68908 570 LYS B O 1
ATOM 630 N N . LYS A 1 76 ? -9.73446 -14.50241 6.41045 1.000 22.01239 571 LYS B N 1
ATOM 631 C CA . LYS A 1 76 ? -10.66470 -14.24520 7.50795 1.000 24.24433 571 LYS B CA 1
ATOM 632 C C . LYS A 1 76 ? -12.05835 -13.87903 7.00506 1.000 22.94068 571 LYS B C 1
ATOM 633 O O . LYS A 1 76 ? -13.06589 -14.38997 7.51061 1.000 23.17965 571 LYS B O 1
ATOM 639 N N . ILE A 1 77 ? -12.13939 -12.96179 6.04661 1.000 19.65218 572 ILE B N 1
ATOM 640 C CA . ILE A 1 77 ? -13.41348 -12.39666 5.61500 1.000 20.87974 572 ILE B CA 1
ATOM 641 C C . ILE A 1 77 ? -13.97919 -13.12896 4.40642 1.000 23.39205 572 ILE B C 1
ATOM 642 O O . ILE A 1 77 ? -15.15459 -13.49432 4.38849 1.000 24.91066 572 ILE B O 1
ATOM 647 N N . GLU A 1 78 ? -13.16445 -13.33503 3.37488 1.000 23.42411 573 GLU B N 1
ATOM 648 C CA . GLU A 1 78 ? -13.64317 -13.99426 2.16770 1.000 25.79178 573 GLU B CA 1
ATOM 649 C C . GLU A 1 78 ? -13.56142 -15.51225 2.24405 1.000 28.03995 573 GLU B C 1
ATOM 650 O O . GLU A 1 78 ? -14.05469 -16.18714 1.33249 1.000 28.89573 573 GLU B O 1
ATOM 656 N N . CYS A 1 79 ? -12.92577 -16.06192 3.27843 1.000 27.18746 574 CYS B N 1
ATOM 657 C CA . CYS A 1 79 ? -12.84402 -17.51187 3.47047 1.000 28.45912 574 CYS B CA 1
ATOM 658 C C . CYS A 1 79 ? -12.10432 -18.21006 2.32930 1.000 29.57158 574 CYS B C 1
ATOM 659 O O . CYS A 1 79 ? -12.45207 -19.32534 1.93714 1.000 34.13034 574 CYS B O 1
ATOM 662 N N . PHE A 1 80 ? -11.07288 -17.56898 1.78937 1.000 26.15508 575 PHE B N 1
ATOM 663 C CA . PHE A 1 80 ? -10.22989 -18.25817 0.82067 1.000 29.56104 575 PHE B CA 1
ATOM 664 C C . PHE A 1 80 ? -9.28821 -19.23141 1.52493 1.000 30.59895 575 PHE B C 1
ATOM 665 O O . PHE A 1 80 ? -8.84624 -18.99631 2.65300 1.000 30.01081 575 PHE B O 1
ATOM 673 N N . ASP A 1 81 ? -8.98019 -20.33723 0.84443 1.000 33.94349 576 ASP B N 1
ATOM 674 C CA . ASP A 1 81 ? -8.01533 -21.29630 1.38008 1.000 38.32986 576 ASP B CA 1
ATOM 675 C C . ASP A 1 81 ? -6.59056 -20.77453 1.24581 1.000 40.94530 576 ASP B C 1
ATOM 676 O O . ASP A 1 81 ? -5.86419 -20.64639 2.23878 1.000 40.35055 576 ASP B O 1
ATOM 681 N N . SER A 1 82 ? -6.16773 -20.49941 0.01614 1.000 33.34549 577 SER B N 1
ATOM 682 C CA . SER A 1 82 ? -4.90038 -19.84521 -0.25369 1.000 33.31957 577 SER B CA 1
ATOM 683 C C . SER A 1 82 ? -5.16376 -18.70021 -1.21760 1.000 30.32349 577 SER B C 1
ATOM 684 O O . SER A 1 82 ? -6.22990 -18.61101 -1.82758 1.000 30.75750 577 SER B O 1
ATOM 687 N N . VAL A 1 83 ? -4.18737 -17.81524 -1.34703 1.000 28.17669 578 VAL B N 1
ATOM 688 C CA . VAL A 1 83 ? -4.34614 -16.66749 -2.22896 1.000 20.32827 578 VAL B CA 1
ATOM 689 C C . VAL A 1 83 ? -2.96661 -16.19335 -2.64630 1.000 25.33126 578 VAL B C 1
ATOM 690 O O . VAL A 1 83 ? -2.03936 -16.13736 -1.83354 1.000 25.93851 578 VAL B O 1
ATOM 694 N N . GLU A 1 84 ? -2.83048 -15.87584 -3.92713 1.000 21.50944 579 GLU B N 1
ATOM 695 C CA . GLU A 1 84 ? -1.64213 -15.23222 -4.45580 1.000 21.73535 579 GLU B CA 1
ATOM 696 C C . GLU A 1 84 ? -2.03627 -13.83028 -4.89715 1.000 22.36464 579 GLU B C 1
ATOM 697 O O . GLU A 1 84 ? -3.15209 -13.62524 -5.39100 1.000 18.63396 579 GLU B O 1
ATOM 703 N N . ILE A 1 85 ? -1.13081 -12.86931 -4.68983 1.000 20.81479 580 ILE B N 1
ATOM 704 C CA . ILE A 1 85 ? -1.40391 -11.44878 -4.90065 1.000 21.60882 580 ILE B CA 1
ATOM 705 C C . ILE A 1 85 ? -0.38044 -10.86685 -5.86684 1.000 23.18859 580 ILE B C 1
ATOM 706 O O . ILE A 1 85 ? 0.80952 -11.19042 -5.79032 1.000 23.48126 580 ILE B O 1
ATOM 711 N N . SER A 1 86 ? -0.84017 -9.98523 -6.76010 1.000 22.39343 581 SER B N 1
ATOM 712 C CA . SER A 1 86 ? 0.04430 -9.19448 -7.60743 1.000 24.54434 581 SER B CA 1
ATOM 713 C C . SER A 1 86 ? -0.42962 -7.73991 -7.64148 1.000 26.89927 581 SER B C 1
ATOM 714 O O . SER A 1 86 ? -1.55293 -7.42158 -7.24640 1.000 27.07924 581 SER B O 1
ATOM 717 N N . GLY A 1 87 ? 0.45900 -6.84639 -8.08572 1.000 29.44758 582 GLY B N 1
ATOM 718 C CA . GLY A 1 87 ? 0.18003 -5.42050 -8.09488 1.000 28.49264 582 GLY B CA 1
ATOM 719 C C . GLY A 1 87 ? 0.58950 -4.68341 -6.83642 1.000 30.94840 582 GLY B C 1
ATOM 720 O O . GLY A 1 87 ? 0.42301 -3.45327 -6.77016 1.000 35.34059 582 GLY B O 1
ATOM 721 N N . VAL A 1 88 ? 1.09569 -5.39649 -5.83103 1.000 30.79065 583 VAL B N 1
ATOM 722 C CA . VAL A 1 88 ? 1.66537 -4.80126 -4.62799 1.000 32.49729 583 VAL B CA 1
ATOM 723 C C . VAL A 1 88 ? 2.78002 -5.72178 -4.15006 1.000 34.36324 583 VAL B C 1
ATOM 724 O O . VAL A 1 88 ? 2.75961 -6.92809 -4.40419 1.000 34.03427 583 VAL B O 1
ATOM 728 N N . GLU A 1 89 ? 3.76877 -5.14130 -3.47093 1.000 33.85606 584 GLU B N 1
ATOM 729 C CA . GLU A 1 89 ? 5.02336 -5.82224 -3.15472 1.000 40.10273 584 GLU B CA 1
ATOM 730 C C . GLU A 1 89 ? 5.33359 -5.60449 -1.67966 1.000 36.33378 584 GLU B C 1
ATOM 731 O O . GLU A 1 89 ? 5.60513 -4.47248 -1.26533 1.000 37.46445 584 GLU B O 1
ATOM 737 N N . ASP A 1 90 ? 5.27988 -6.67860 -0.89103 1.000 32.72903 585 ASP B N 1
ATOM 738 C CA . ASP A 1 90 ? 5.64592 -6.63601 0.51964 1.000 30.74803 585 ASP B CA 1
ATOM 739 C C . ASP A 1 90 ? 4.62615 -5.88011 1.36506 1.000 28.45690 585 ASP B C 1
ATOM 740 O O . ASP A 1 90 ? 4.03485 -6.44321 2.29376 1.000 25.95678 585 ASP B O 1
ATOM 745 N N . ARG A 1 91 ? 4.44349 -4.59512 1.07472 1.000 27.13078 586 ARG B N 1
ATOM 746 C CA . ARG A 1 91 ? 3.44461 -3.79072 1.76522 1.000 25.03607 586 ARG B CA 1
ATOM 747 C C . ARG A 1 91 ? 2.95948 -2.70438 0.82188 1.000 26.01079 586 ARG B C 1
ATOM 748 O O . ARG A 1 91 ? 3.65144 -2.32165 -0.12378 1.000 26.23284 586 ARG B O 1
ATOM 756 N N . PHE A 1 92 ? 1.75545 -2.20566 1.08011 1.000 19.62159 587 PHE B N 1
ATOM 757 C CA . PHE A 1 92 ? 1.23634 -1.14577 0.23575 1.000 20.13503 587 PHE B CA 1
ATOM 758 C C . PHE A 1 92 ? 2.01637 0.14020 0.46084 1.000 21.69216 587 PHE B C 1
ATOM 759 O O . PHE A 1 92 ? 2.36249 0.48539 1.59319 1.000 21.67096 587 PHE B O 1
ATOM 767 N N . ASN A 1 93 ? 2.27576 0.86241 -0.63150 1.000 19.20129 588 ASN B N 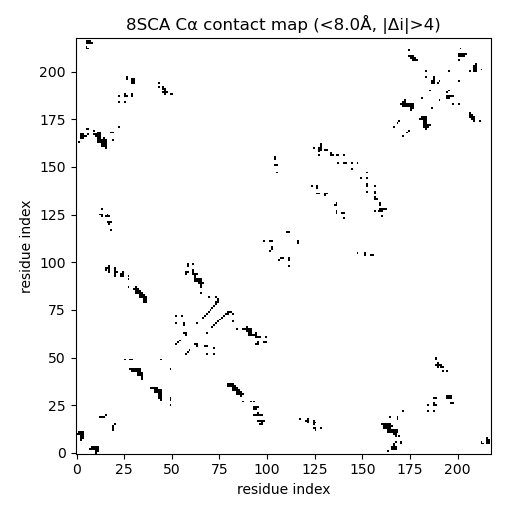1
ATOM 768 C CA . ASN A 1 93 ? 2.98537 2.12905 -0.51189 1.000 21.19056 588 ASN B CA 1
ATOM 769 C C . ASN A 1 93 ? 2.08397 3.22393 0.04521 1.000 21.55371 588 ASN B C 1
ATOM 770 O O . ASN A 1 93 ? 2.53524 4.06147 0.83708 1.000 23.45796 588 ASN B O 1
ATOM 775 N N . ALA A 1 94 ? 0.81333 3.24011 -0.34876 1.000 16.81443 589 ALA B N 1
ATOM 776 C CA . ALA A 1 94 ? -0.07661 4.31122 0.08972 1.000 15.62231 589 ALA B CA 1
ATOM 777 C C . ALA A 1 94 ? -0.51627 4.09647 1.53073 1.000 16.30096 589 ALA B C 1
ATOM 778 O O . ALA A 1 94 ? -0.55668 2.96865 2.03204 1.000 17.39912 589 ALA B O 1
ATOM 780 N N . SER A 1 95 ? -0.85891 5.20102 2.19687 1.000 14.70333 590 SER B N 1
ATOM 781 C CA . SER A 1 95 ? -1.16267 5.21387 3.62141 1.000 15.74207 590 SER B CA 1
ATOM 782 C C . SER A 1 95 ? -2.15746 6.32364 3.92575 1.000 14.64762 590 SER B C 1
ATOM 783 O O . SER A 1 95 ? -2.06326 7.41043 3.35698 1.000 14.09380 590 SER B O 1
ATOM 786 N N . LEU A 1 96 ? -3.10340 6.05631 4.82389 1.000 12.25385 591 LEU B N 1
ATOM 787 C CA . LEU A 1 96 ? -3.96466 7.12225 5.33839 1.000 11.48605 591 LEU B CA 1
ATOM 788 C C . LEU A 1 96 ? -3.35414 7.73450 6.60639 1.000 13.10509 591 LEU B C 1
ATOM 789 O O . LEU A 1 96 ? -3.96595 7.76956 7.66890 1.000 12.94553 591 LEU B O 1
ATOM 794 N N . GLY A 1 97 ? -2.12337 8.24279 6.46268 1.000 13.47331 592 GLY B N 1
ATOM 795 C CA . GLY A 1 97 ? -1.41956 8.81286 7.60708 1.000 15.44113 592 GLY B CA 1
ATOM 796 C C . GLY A 1 97 ? -2.21068 9.88794 8.32664 1.000 14.88858 592 GLY B C 1
ATOM 797 O O . GLY A 1 97 ? -2.20447 9.96445 9.55931 1.000 14.85200 592 GLY B O 1
ATOM 798 N N . THR A 1 98 ? -2.89990 10.74124 7.56998 1.000 13.22665 593 THR B N 1
ATOM 799 C CA . THR A 1 98 ? -3.61166 11.85020 8.18911 1.000 12.84550 593 THR B CA 1
ATOM 800 C C . THR A 1 98 ? -4.86116 11.37643 8.91158 1.000 12.69838 593 THR B C 1
ATOM 801 O O . THR A 1 98 ? -5.26162 11.97636 9.91649 1.000 13.06975 593 THR B O 1
ATOM 805 N N . TYR A 1 99 ? -5.49220 10.31662 8.40885 1.000 12.20828 594 TYR B N 1
ATOM 806 C CA . TYR A 1 99 ? -6.58983 9.70062 9.14568 1.000 11.78731 594 TYR B CA 1
ATOM 807 C C . TYR A 1 99 ? -6.12903 9.29236 10.53660 1.000 14.84002 594 TYR B C 1
ATOM 808 O O . TYR A 1 99 ? -6.78149 9.60183 11.54113 1.000 14.48759 594 TYR B O 1
ATOM 817 N N . HIS A 1 100 ? -4.97423 8.62447 10.61724 1.000 12.65383 595 HIS B N 1
ATOM 818 C CA . HIS A 1 100 ? -4.49894 8.14987 11.91067 1.000 14.86473 595 HIS B CA 1
ATOM 819 C C . HIS A 1 100 ? -3.99813 9.29693 12.78336 1.000 15.85405 595 HIS B C 1
ATOM 820 O O . HIS A 1 100 ? -4.21146 9.28466 14.00132 1.000 17.39385 595 HIS B O 1
ATOM 827 N N . ASP A 1 101 ? -3.33745 10.29430 12.18755 1.000 14.47899 596 ASP B N 1
ATOM 828 C CA . ASP A 1 101 ? -2.92532 11.47105 12.95619 1.000 14.66131 596 ASP B CA 1
ATOM 829 C C . ASP A 1 101 ? -4.12789 12.13549 13.61089 1.000 16.51682 596 ASP B C 1
ATOM 830 O O . ASP A 1 101 ? -4.12453 12.42066 14.81578 1.000 17.18950 596 ASP B O 1
ATOM 835 N N . LEU A 1 102 ? -5.14775 12.45504 12.80442 1.000 14.24598 597 LEU B N 1
ATOM 836 C CA . LEU A 1 102 ? -6.29433 13.17847 13.32817 1.000 13.89940 597 LEU B CA 1
ATOM 837 C C . LEU A 1 102 ? -7.11686 12.31569 14.26889 1.000 16.58401 597 LEU B C 1
ATOM 838 O O . LEU A 1 102 ? -7.66137 12.83050 15.24995 1.000 16.11750 597 LEU B O 1
ATOM 843 N N . LEU A 1 103 ? -7.22076 11.00822 13.99794 1.000 15.31693 598 LEU B N 1
ATOM 844 C CA . LEU A 1 103 ? -8.01538 10.17416 14.88978 1.000 17.09636 598 LEU B CA 1
ATOM 845 C C . LEU A 1 103 ? -7.40624 10.13420 16.28639 1.000 18.15369 598 LEU B C 1
ATOM 846 O O . LEU A 1 103 ? -8.13809 10.11593 17.28164 1.000 20.39629 598 LEU B O 1
ATOM 851 N N . LYS A 1 104 ? -6.07677 10.16369 16.38668 1.000 17.53515 599 LYS B N 1
ATOM 852 C CA . LYS A 1 104 ? -5.42948 10.15623 17.69585 1.000 21.27279 599 LYS B CA 1
ATOM 853 C C . LYS A 1 104 ? -5.67012 11.46228 18.43931 1.000 22.20108 599 LYS B C 1
ATOM 854 O O . LYS A 1 104 ? -5.79136 11.46645 19.66906 1.000 22.04435 599 LYS B O 1
ATOM 860 N N . ILE A 1 105 ? -5.74568 12.57135 17.71059 1.000 19.21485 600 ILE B N 1
ATOM 861 C CA . ILE A 1 105 ? -5.95283 13.87743 18.33296 1.000 19.01487 600 ILE B CA 1
ATOM 862 C C . ILE A 1 105 ? -7.41671 14.08837 18.70353 1.000 19.96524 600 ILE B C 1
ATOM 863 O O . ILE A 1 105 ? -7.73327 14.54211 19.81089 1.000 20.68465 600 ILE B O 1
ATOM 868 N N . ILE A 1 106 ? -8.32635 13.79303 17.77446 1.000 18.67928 601 ILE B N 1
ATOM 869 C CA . ILE A 1 106 ? -9.74292 14.09040 17.96582 1.000 18.40329 601 ILE B CA 1
ATOM 870 C C . ILE A 1 106 ? -10.44894 12.97860 18.73686 1.000 20.90436 601 ILE B C 1
ATOM 871 O O . ILE A 1 106 ? -11.43697 13.23847 19.43496 1.000 21.76057 601 ILE B O 1
ATOM 876 N N . LYS A 1 107 ? -9.97082 11.73347 18.62284 1.000 20.70429 602 LYS B N 1
ATOM 877 C CA . LYS A 1 107 ? -10.51028 10.59483 19.38009 1.000 22.93223 602 LYS B CA 1
ATOM 878 C C . LYS A 1 107 ? -12.00324 10.39598 19.12959 1.000 23.38110 602 LYS B C 1
ATOM 879 O O . LYS A 1 107 ? -12.77883 10.08338 20.03958 1.000 21.81867 602 LYS B O 1
ATOM 885 N N . ASP A 1 108 ? -12.40566 10.55087 17.87366 1.000 19.86127 603 ASP B N 1
ATOM 886 C CA . ASP A 1 108 ? -13.79722 10.37248 17.46924 1.000 18.91921 603 ASP B CA 1
ATOM 887 C C . ASP A 1 108 ? -13.75138 9.67948 16.10976 1.000 17.27769 603 ASP B C 1
ATOM 888 O O . ASP A 1 108 ? -13.57008 10.33873 15.08557 1.000 15.23477 603 ASP B O 1
ATOM 893 N N . LYS A 1 109 ? -13.87659 8.34727 16.10677 1.000 17.36565 604 LYS B N 1
ATOM 894 C CA . LYS A 1 109 ? -13.83041 7.61448 14.83812 1.000 17.80041 604 LYS B CA 1
ATOM 895 C C . LYS A 1 109 ? -14.99313 7.98650 13.93554 1.000 15.87700 604 LYS B C 1
ATOM 896 O O . LYS A 1 109 ? -14.82572 8.13455 12.71761 1.000 17.77729 604 LYS B O 1
ATOM 902 N N . ASP A 1 110 ? -16.19225 8.09185 14.50299 1.000 17.17686 605 ASP B N 1
ATOM 903 C CA . ASP A 1 110 ? -17.34979 8.44224 13.69212 1.000 18.99118 605 ASP B CA 1
ATOM 904 C C . ASP A 1 110 ? -17.14369 9.77190 12.98109 1.000 17.05035 605 ASP B C 1
ATOM 905 O O . ASP A 1 110 ? -17.52461 9.91762 11.81614 1.000 15.85180 605 ASP B O 1
ATOM 910 N N . PHE A 1 111 ? -16.56033 10.76627 13.66779 1.000 15.16146 606 PHE B N 1
ATOM 911 C CA . PHE A 1 111 ? -16.22867 12.02497 13.00168 1.000 15.14534 606 PHE B CA 1
ATOM 912 C C . PHE A 1 111 ? -15.30579 11.80879 11.80750 1.000 14.47367 606 PHE B C 1
ATOM 913 O O . PHE A 1 111 ? -15.55579 12.33753 10.71546 1.000 14.35368 606 PHE B O 1
ATOM 921 N N . LEU A 1 112 ? -14.23882 11.02408 11.98708 1.000 13.15740 607 LEU B N 1
ATOM 922 C CA . LEU A 1 112 ? -13.29531 10.81147 10.88862 1.000 13.59422 607 LEU B CA 1
ATOM 923 C C . LEU A 1 112 ? -13.89900 10.01487 9.73835 1.000 13.70338 607 LEU B C 1
ATOM 924 O O . LEU A 1 112 ? -13.54191 10.24958 8.57790 1.000 13.89232 607 LEU B O 1
ATOM 929 N N . ASP A 1 113 ? -14.77323 9.05419 10.03787 1.000 12.56398 608 ASP B N 1
ATOM 930 C CA . ASP A 1 113 ? -15.36867 8.19649 9.01470 1.000 12.93667 608 ASP B CA 1
ATOM 931 C C . ASP A 1 113 ? -16.48138 8.89124 8.23584 1.000 14.47050 608 ASP B C 1
ATOM 932 O O . ASP A 1 113 ? -16.81231 8.46225 7.11873 1.000 14.80058 608 ASP B O 1
ATOM 937 N N . ASN A 1 114 ? -17.06892 9.94889 8.79354 1.000 12.61720 609 ASN B N 1
ATOM 938 C CA . ASN A 1 114 ? -18.21132 10.62565 8.18221 1.000 12.23270 609 ASN B CA 1
ATOM 939 C C . ASN A 1 114 ? -17.72132 11.49743 7.02500 1.000 12.92595 609 ASN B C 1
ATOM 940 O O . ASN A 1 114 ? -17.06829 12.52134 7.24964 1.000 12.48825 609 ASN B O 1
ATOM 945 N N . GLU A 1 115 ? -18.03840 11.10757 5.78144 1.000 11.58812 610 GLU B N 1
ATOM 946 C CA . GLU A 1 115 ? -17.54903 11.86965 4.63437 1.000 13.59111 610 GLU B CA 1
ATOM 947 C C . GLU A 1 115 ? -18.14212 13.27553 4.58224 1.000 13.57034 610 GLU B C 1
ATOM 948 O O . GLU A 1 115 ? -17.56385 14.15701 3.93405 1.000 12.01215 610 GLU B O 1
ATOM 954 N N . GLU A 1 116 ? -19.26207 13.52479 5.27424 1.000 11.80519 611 GLU B N 1
ATOM 955 C CA . GLU A 1 116 ? -19.78631 14.88441 5.26205 1.000 13.36567 611 GLU B CA 1
ATOM 956 C C . GLU A 1 116 ? -18.86814 15.85954 5.99015 1.000 11.69581 611 GLU B C 1
ATOM 957 O O . GLU A 1 116 ? -19.00598 17.07563 5.80554 1.000 12.69216 611 GLU B O 1
ATOM 963 N N . ASN A 1 117 ? -17.91068 15.36388 6.77693 1.000 12.02228 612 ASN B N 1
ATOM 964 C CA . ASN A 1 117 ? -16.92550 16.23397 7.41120 1.000 12.97358 612 ASN B CA 1
ATOM 965 C C . ASN A 1 117 ? -15.72861 16.51916 6.51383 1.000 11.79397 612 ASN B C 1
ATOM 966 O O . ASN A 1 117 ? -14.76242 17.14602 6.96474 1.000 11.86814 612 ASN B O 1
ATOM 971 N N . GLU A 1 118 ? -15.79243 16.10843 5.24713 1.000 12.19962 613 GLU B N 1
ATOM 972 C CA . GLU A 1 118 ? -14.64155 16.24483 4.36112 1.000 13.01296 613 GLU B CA 1
ATOM 973 C C . GLU A 1 118 ? -14.15364 17.69671 4.32254 1.000 13.32846 613 GLU B C 1
ATOM 974 O O . GLU A 1 118 ? -12.95464 17.96583 4.45489 1.000 13.11921 613 GLU B O 1
ATOM 980 N N . ASP A 1 119 ? -15.07251 18.65731 4.16201 1.000 12.94499 614 ASP B N 1
ATOM 981 C CA . ASP A 1 119 ? -14.64673 20.05576 4.03989 1.000 13.40211 614 ASP B CA 1
ATOM 982 C C . ASP A 1 119 ? -13.90382 20.53055 5.28903 1.000 15.44633 614 ASP B C 1
ATOM 983 O O . ASP A 1 119 ? -12.92514 21.28520 5.18899 1.000 14.18554 614 ASP B O 1
ATOM 988 N N . ILE A 1 120 ? -14.36820 20.12568 6.47819 1.000 12.97312 615 ILE B N 1
ATOM 989 C CA . ILE A 1 120 ? -13.68868 20.51547 7.71680 1.000 12.67269 615 ILE B CA 1
ATOM 990 C C . ILE A 1 120 ? -12.28290 19.92425 7.75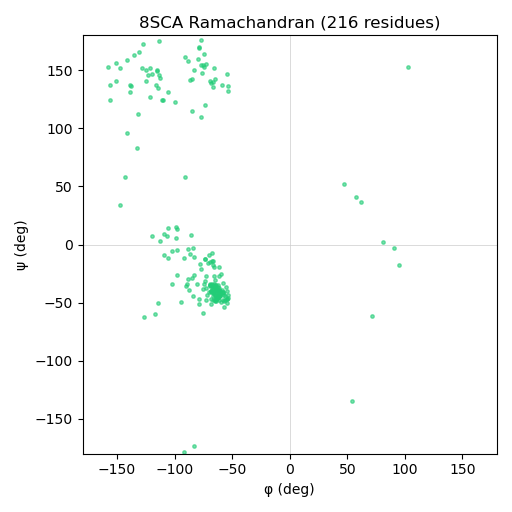917 1.000 13.53749 615 ILE B C 1
ATOM 991 O O . ILE A 1 120 ? -11.30060 20.61712 8.05387 1.000 13.74132 615 ILE B O 1
ATOM 996 N N . LEU A 1 121 ? -12.17362 18.62851 7.47455 1.000 12.08257 616 LEU B N 1
ATOM 997 C CA . LEU A 1 121 ? -10.88180 17.95577 7.54591 1.000 13.56429 616 LEU B CA 1
ATOM 998 C C . LEU A 1 121 ? -9.90975 18.52508 6.52506 1.000 12.91874 616 LEU B C 1
ATOM 999 O O . LEU A 1 121 ? -8.70975 18.65391 6.80124 1.000 12.68691 616 LEU B O 1
ATOM 1004 N N . GLU A 1 122 ? -10.39886 18.85268 5.33199 1.000 11.22786 617 GLU B N 1
ATOM 1005 C CA . GLU A 1 122 ? -9.50932 19.43130 4.33101 1.000 12.81003 617 GLU B CA 1
ATOM 1006 C C . GLU A 1 122 ? -9.06866 20.83064 4.73194 1.000 13.49118 617 GLU B C 1
ATOM 1007 O O . GLU A 1 122 ? -7.92526 21.21392 4.47839 1.000 12.02762 617 GLU B O 1
ATOM 1013 N N . ASP A 1 123 ? -9.94986 21.58976 5.38119 1.000 11.81746 618 ASP B N 1
ATOM 1014 C CA . ASP A 1 123 ? -9.59154 22.92768 5.84843 1.000 14.53856 618 ASP B CA 1
ATOM 1015 C C . ASP A 1 123 ? -8.56430 22.87065 6.97384 1.000 13.47097 618 ASP B C 1
ATOM 1016 O O . ASP A 1 123 ? -7.63763 23.69621 7.02818 1.000 14.20160 618 ASP B O 1
ATOM 1021 N N . ILE A 1 124 ? -8.71434 21.91240 7.89302 1.000 12.58431 619 ILE B N 1
ATOM 1022 C CA . ILE A 1 124 ? -7.73242 21.75271 8.95786 1.000 10.14824 619 ILE B CA 1
ATOM 1023 C C . ILE A 1 124 ? -6.35317 21.46400 8.37780 1.000 13.10325 619 ILE B C 1
ATOM 1024 O O . ILE A 1 124 ? -5.35596 22.08601 8.76035 1.000 12.70018 619 ILE B O 1
ATOM 1029 N N . VAL A 1 125 ? -6.27062 20.49354 7.45943 1.000 10.78469 620 VAL B N 1
ATOM 1030 C CA . VAL A 1 125 ? -4.96926 20.11613 6.91652 1.000 10.22865 620 VAL B CA 1
ATOM 1031 C C . VAL A 1 125 ? -4.35944 21.26798 6.12926 1.000 12.32252 620 VAL B C 1
ATOM 1032 O O . VAL A 1 125 ? -3.15055 21.50132 6.19312 1.000 12.25413 620 VAL B O 1
ATOM 1036 N N . LEU A 1 126 ? -5.17630 21.99913 5.36550 1.000 11.17504 621 LEU B N 1
ATOM 1037 C CA . LEU A 1 126 ? -4.65634 23.15907 4.63977 1.000 10.36284 621 LEU B CA 1
ATOM 1038 C C . LEU A 1 126 ? -4.09788 24.19861 5.60837 1.000 10.98371 621 LEU B C 1
ATOM 1039 O O . LEU A 1 126 ? -3.00499 24.73874 5.40210 1.000 13.26341 621 LEU B O 1
ATOM 1044 N N . THR A 1 127 ? -4.82292 24.47673 6.68700 1.000 10.66263 622 THR B N 1
ATOM 1045 C CA . THR A 1 127 ? -4.33214 25.44268 7.67145 1.000 11.88391 622 THR B CA 1
ATOM 1046 C C . THR A 1 127 ? -3.00682 24.98819 8.28100 1.000 12.87347 622 THR B C 1
ATOM 1047 O O . THR A 1 127 ? -2.06557 25.78063 8.41499 1.000 13.17804 622 THR B O 1
ATOM 1051 N N . LEU A 1 128 ? -2.90717 23.71070 8.64639 1.000 12.41617 623 LEU B N 1
ATOM 1052 C CA . LEU A 1 128 ? -1.66743 23.19376 9.22817 1.000 11.68162 623 LEU B CA 1
ATOM 1053 C C . LEU A 1 128 ? -0.53853 23.09620 8.20463 1.000 13.12827 623 LEU B C 1
ATOM 1054 O O . LEU A 1 128 ? 0.62651 22.94864 8.59589 1.000 13.48910 623 LEU B O 1
ATOM 1059 N N . THR A 1 129 ? -0.85233 23.16495 6.90949 1.000 12.24141 624 THR B N 1
ATOM 1060 C CA . THR A 1 129 ? 0.17520 23.16693 5.87226 1.000 13.09837 624 THR B CA 1
ATOM 1061 C C . THR A 1 129 ? 0.64830 24.56955 5.53349 1.000 14.73837 624 THR B C 1
ATOM 1062 O O . THR A 1 129 ? 1.83298 24.75647 5.23205 1.000 17.40166 624 THR B O 1
ATOM 1066 N N . LEU A 1 130 ? -0.25009 25.55622 5.59561 1.000 13.93047 625 LEU B N 1
ATOM 1067 C CA . LEU A 1 130 ? 0.08458 26.92297 5.20374 1.000 17.56977 625 LEU B CA 1
ATOM 1068 C C . LEU A 1 130 ? 0.82893 27.69036 6.28201 1.000 19.23585 625 LEU B C 1
ATOM 1069 O O . LEU A 1 130 ? 1.65425 28.55243 5.95661 1.000 18.57619 625 LEU B O 1
ATOM 1074 N N . PHE A 1 131 ? 0.53620 27.43583 7.55205 1.000 17.25521 626 PHE B N 1
ATOM 1075 C CA . PHE A 1 131 ? 0.99261 28.31324 8.62082 1.000 19.20661 626 PHE B CA 1
ATOM 1076 C C . PHE A 1 131 ? 1.88928 27.57924 9.60440 1.000 20.32550 626 PHE B C 1
ATOM 1077 O O . PHE A 1 131 ? 1.71442 26.39092 9.87184 1.000 22.53158 626 PHE B O 1
ATOM 1085 N N . GLU A 1 132 ? 2.86140 28.30129 10.14774 1.000 21.89716 627 GLU B N 1
ATOM 1086 C CA . GLU A 1 132 ? 3.71328 27.73162 11.17892 1.000 26.93297 627 GLU B CA 1
ATOM 1087 C C . GLU A 1 132 ? 3.62163 28.50261 12.48801 1.000 26.80475 627 GLU B C 1
ATOM 1088 O O . GLU A 1 132 ? 4.35279 28.18998 13.43349 1.000 28.95682 627 GLU B O 1
ATOM 1094 N N . ASP A 1 133 ? 2.70027 29.46083 12.57816 1.000 28.36820 628 ASP B N 1
ATOM 1095 C CA . ASP A 1 133 ? 2.48380 30.25940 13.77669 1.000 31.12937 628 ASP B CA 1
ATOM 1096 C C . ASP A 1 133 ? 1.28256 29.71140 14.54432 1.000 27.83796 628 ASP B C 1
ATOM 1097 O O . ASP A 1 133 ? 0.17696 29.62487 13.99878 1.000 25.67133 628 ASP B O 1
ATOM 1102 N N . ARG A 1 134 ? 1.50865 29.33600 15.80685 1.000 27.65688 629 ARG B N 1
ATOM 1103 C CA . ARG A 1 134 ? 0.44226 28.78011 16.63680 1.000 29.66873 629 ARG B CA 1
ATOM 1104 C C . ARG A 1 134 ? -0.77363 29.69605 16.67941 1.000 28.84902 629 ARG B C 1
ATOM 1105 O O . ARG A 1 134 ? -1.91877 29.23572 16.58588 1.000 25.29556 629 ARG B O 1
ATOM 1113 N N . GLU A 1 135 ? -0.54421 30.99801 16.83640 1.000 28.57646 630 GLU B N 1
ATOM 1114 C CA . GLU A 1 135 ? -1.66745 31.91981 16.95494 1.000 30.89149 630 GLU B CA 1
ATOM 1115 C C . GLU A 1 135 ? -2.44417 32.02480 15.64627 1.000 27.43728 630 GLU B C 1
ATOM 1116 O O . GLU A 1 135 ? -3.68077 32.06154 15.65485 1.000 25.27962 630 GLU B O 1
ATOM 1122 N N . MET A 1 136 ? -1.74630 32.07463 14.50777 1.000 27.44212 631 MET B N 1
ATOM 1123 C CA . MET A 1 136 ? -2.45685 32.13294 13.23346 1.000 27.83185 631 MET B CA 1
ATOM 1124 C C . MET A 1 136 ? -3.24051 30.85364 12.96833 1.000 25.83070 631 MET B C 1
ATOM 1125 O O . MET A 1 136 ? -4.30861 30.89617 12.34694 1.000 21.61907 631 MET B O 1
ATOM 1130 N N . ILE A 1 137 ? -2.71995 29.70838 13.40388 1.000 21.38820 632 ILE B N 1
ATOM 1131 C CA . ILE A 1 137 ? -3.47270 28.46933 13.25839 1.000 21.11931 632 ILE B CA 1
ATOM 1132 C C . ILE A 1 137 ? -4.73798 28.51846 14.11364 1.000 21.88540 632 ILE B C 1
ATOM 1133 O O . ILE A 1 137 ? -5.84311 28.23750 13.63618 1.000 18.82272 632 ILE B O 1
ATOM 1138 N N . GLU A 1 138 ? -4.60661 28.91954 15.37895 1.000 21.39940 633 GLU B N 1
ATOM 1139 C CA . GLU A 1 138 ? -5.78456 28.95965 16.23775 1.000 21.51242 633 GLU B CA 1
ATOM 1140 C C . GLU A 1 138 ? -6.79926 30.00013 15.76134 1.000 22.88077 633 GLU B C 1
ATOM 1141 O O . GLU A 1 138 ? -8.01104 29.76101 15.85372 1.000 20.32292 633 GLU B O 1
ATOM 1147 N N . GLU A 1 139 ? -6.33420 31.14074 15.23603 1.000 18.93969 634 GLU B N 1
ATOM 1148 C CA . GLU A 1 139 ? -7.26953 32.13356 14.70681 1.000 23.10837 634 GLU B CA 1
ATOM 1149 C C . GLU A 1 139 ? -8.14779 31.54770 13.61677 1.000 20.40090 634 GLU B C 1
ATOM 1150 O O . GLU A 1 139 ? -9.30233 31.96167 13.45933 1.000 20.46801 634 GLU B O 1
ATOM 1156 N N . ARG A 1 140 ? -7.61336 30.61612 12.83340 1.000 20.85214 635 ARG B N 1
ATOM 1157 C CA . ARG A 1 140 ? -8.40999 30.02337 11.77326 1.000 19.49231 635 ARG B CA 1
ATOM 1158 C C . ARG A 1 140 ? -9.20423 28.82231 12.27368 1.000 21.25948 635 ARG B C 1
ATOM 1159 O O . ARG A 1 140 ? -10.38568 28.68008 11.93945 1.000 22.68706 635 ARG B O 1
ATOM 1167 N N . LEU A 1 141 ? -8.60873 27.99573 13.13140 1.000 17.46973 636 LEU B N 1
ATOM 1168 C CA . LEU A 1 141 ? -9.29603 26.78572 13.56014 1.000 18.82151 636 LEU B CA 1
ATOM 1169 C C . LEU A 1 141 ? -10.36190 27.03905 14.61819 1.000 16.48353 636 LEU B C 1
ATOM 1170 O O . LEU A 1 141 ? -11.23602 26.18742 14.79814 1.000 14.88391 636 LEU B O 1
ATOM 1175 N N . LYS A 1 142 ? -10.35196 28.19050 15.29858 1.000 15.95292 637 LYS B N 1
ATOM 1176 C CA . LYS A 1 142 ? -11.35164 28.37087 16.34675 1.000 15.15022 637 LYS B CA 1
ATOM 1177 C C . LYS A 1 142 ? -12.76429 28.54157 15.79580 1.000 15.48588 637 LYS B C 1
ATOM 1178 O O . LYS A 1 142 ? -13.72604 28.49430 16.57451 1.000 15.51846 637 LYS B O 1
ATOM 1184 N N . THR A 1 143 ? -12.93083 28.69906 14.48103 1.000 14.72046 638 THR B N 1
ATOM 1185 C CA . THR A 1 143 ? -14.28278 28.62623 13.94583 1.000 13.65064 638 THR B CA 1
ATOM 1186 C C . THR A 1 143 ? -14.91594 27.26391 14.20768 1.000 14.72170 638 THR B C 1
ATOM 1187 O O . THR A 1 143 ? -16.14908 27.14370 14.19433 1.000 13.88342 638 THR B O 1
ATOM 1191 N N . TYR A 1 144 ? -14.10073 26.24695 14.48987 1.000 13.35777 639 TYR B N 1
ATOM 1192 C CA . TYR A 1 144 ? -14.56432 24.89884 14.78689 1.000 14.81190 639 TYR B CA 1
ATOM 1193 C C . TYR A 1 144 ? -14.62239 24.60213 16.28287 1.000 14.73138 639 TYR B C 1
ATOM 1194 O O . TYR A 1 144 ? -14.74919 23.43350 16.66592 1.000 15.81887 639 TYR B O 1
ATOM 1203 N N . ALA A 1 145 ? -14.56134 25.63013 17.13730 1.000 14.01479 640 ALA B N 1
ATOM 1204 C CA . ALA A 1 145 ? -14.63105 25.39261 18.57650 1.000 14.80438 640 ALA B CA 1
ATOM 1205 C C . ALA A 1 145 ? -15.93302 24.70732 18.97548 1.000 15.91616 640 ALA B C 1
ATOM 1206 O O . ALA A 1 145 ? -15.97798 24.01490 20.00432 1.000 15.90016 640 ALA B O 1
ATOM 1208 N N . HIS A 1 146 ? -17.00034 24.87503 18.18722 1.000 14.93664 641 HIS B N 1
ATOM 1209 C CA . HIS A 1 146 ? -18.23676 24.18127 18.52818 1.000 19.59309 641 HIS B CA 1
ATOM 1210 C C . HIS A 1 146 ? -18.12902 22.67480 18.32762 1.000 18.17325 641 HIS B C 1
ATOM 1211 O O . HIS A 1 146 ? -18.96087 21.93575 18.86903 1.000 18.65271 641 HIS B O 1
ATOM 1218 N N . LEU A 1 147 ? -17.10603 22.20419 17.60841 1.000 15.55190 642 LEU B N 1
ATOM 1219 C CA . LEU A 1 147 ? -16.87414 20.77304 17.40751 1.000 16.18416 642 LEU B CA 1
ATOM 1220 C C . LEU A 1 147 ? -15.75879 20.20487 18.27413 1.000 16.40706 642 LEU B C 1
ATOM 1221 O O . LEU A 1 147 ? -15.83260 19.03440 18.67185 1.000 17.17543 642 LEU B O 1
ATOM 1226 N N . PHE A 1 148 ? -14.71229 20.98195 18.54587 1.000 14.79580 643 PHE B N 1
ATOM 1227 C CA . PHE A 1 148 ? -13.49451 20.47841 19.17412 1.000 14.06926 643 PHE B CA 1
ATOM 1228 C C . PHE A 1 148 ? -13.24764 21.22723 20.47612 1.000 16.88507 643 PHE B C 1
ATOM 1229 O O . PHE A 1 148 ? -13.19584 22.46302 20.48207 1.000 15.15661 643 PHE B O 1
ATOM 1237 N N . ASP A 1 149 ? -13.07318 20.48708 21.57215 1.000 14.47454 644 ASP B N 1
ATOM 1238 C CA . ASP A 1 149 ? -12.84224 21.13696 22.85361 1.000 16.66273 644 ASP B CA 1
ATOM 1239 C C . ASP A 1 149 ? -11.39747 21.62993 22.93429 1.000 17.95344 644 ASP B C 1
ATOM 1240 O O . ASP A 1 149 ? -10.59116 21.43182 22.02446 1.000 16.00238 644 ASP B O 1
ATOM 1245 N N . ASP A 1 150 ? -11.07115 22.32608 24.02616 1.000 17.79570 645 ASP B N 1
ATOM 1246 C CA . ASP A 1 150 ? -9.75715 22.95593 24.12031 1.000 21.65071 645 ASP B CA 1
ATOM 1247 C C . ASP A 1 150 ? -8.62420 21.93438 24.18335 1.000 21.73488 645 ASP B C 1
ATOM 1248 O O . ASP A 1 150 ? -7.49407 22.24342 23.78628 1.000 23.07369 645 ASP B O 1
ATOM 1253 N N . LYS A 1 151 ? -8.88851 20.72767 24.68350 1.000 21.10143 646 LYS B N 1
ATOM 1254 C CA . LYS A 1 151 ? -7.85945 19.69236 24.63918 1.000 20.64485 646 LYS B CA 1
ATOM 1255 C C . LYS A 1 151 ? -7.49228 19.35786 23.20112 1.000 20.22634 646 LYS B C 1
ATOM 1256 O O . LYS A 1 151 ? -6.31091 19.23651 22.86354 1.000 23.59198 646 LYS B O 1
ATOM 1262 N N . VAL A 1 152 ? -8.49749 19.18529 22.34138 1.000 18.22180 647 VAL B N 1
ATOM 1263 C CA . VAL A 1 152 ? -8.22932 18.95459 20.92232 1.000 17.64983 647 VAL B CA 1
ATOM 1264 C C . VAL A 1 152 ? -7.53870 20.16172 20.30551 1.000 19.53871 647 VAL B C 1
ATOM 1265 O O . VAL A 1 152 ? -6.57263 20.02455 19.54361 1.000 17.91025 647 VAL B O 1
ATOM 1269 N N . MET A 1 153 ? -8.04041 21.36342 20.59801 1.000 16.15595 648 MET B N 1
ATOM 1270 C CA . MET A 1 153 ? -7.49596 22.55223 19.94899 1.000 17.06135 648 MET B CA 1
ATOM 1271 C C . MET A 1 153 ? -6.03629 22.77029 20.31908 1.000 19.97814 648 MET B C 1
ATOM 1272 O O . MET A 1 153 ? -5.24308 23.22421 19.48600 1.000 18.78317 648 MET B O 1
ATOM 1277 N N . LYS A 1 154 ? -5.67059 22.49803 21.57627 1.000 18.29001 649 LYS B N 1
ATOM 1278 C CA . LYS A 1 154 ? -4.28618 22.69459 22.00112 1.000 21.91596 649 LYS B CA 1
ATOM 1279 C C . LYS A 1 154 ? -3.34278 21.80208 21.20404 1.000 22.84989 649 LYS B C 1
ATOM 1280 O O . LYS A 1 154 ? -2.22915 22.21177 20.85577 1.000 25.98529 649 LYS B O 1
ATOM 1286 N N . GLN A 1 155 ? -3.77734 20.58237 20.89689 1.000 20.93468 650 GLN B N 1
ATOM 1287 C CA . GLN A 1 155 ? -2.95162 19.67644 20.10406 1.000 21.76565 650 GLN B CA 1
ATOM 1288 C C . GLN A 1 155 ? -2.90529 20.11074 18.64566 1.000 21.26929 650 GLN B C 1
ATOM 1289 O O . GLN A 1 155 ? -1.82982 20.15404 18.03192 1.000 21.46327 650 GLN B O 1
ATOM 1295 N N . LEU A 1 156 ? -4.07197 20.41262 18.06136 1.000 19.99442 651 LEU B N 1
ATOM 1296 C CA . LEU A 1 156 ? -4.11220 20.77944 16.64774 1.000 20.29705 651 LEU B CA 1
ATOM 1297 C C . LEU A 1 156 ? -3.25974 22.00357 16.36437 1.000 21.05758 651 LEU B C 1
ATOM 1298 O O . LEU A 1 156 ? -2.62020 22.09128 15.30948 1.000 19.86401 651 LEU B O 1
ATOM 1303 N N . LYS A 1 157 ? -3.27721 22.98979 17.26492 1.000 16.87624 652 LYS B N 1
ATOM 1304 C CA . LYS A 1 157 ? -2.62048 24.23661 16.90107 1.000 19.29963 652 LYS B CA 1
ATOM 1305 C C . LYS A 1 157 ? -1.10129 24.12616 16.92021 1.000 20.39280 652 LYS B C 1
ATOM 1306 O O . LYS A 1 157 ? -0.43183 25.01572 16.37971 1.000 21.41044 652 LYS B O 1
ATOM 1312 N N . ARG A 1 158 ? -0.55105 23.04922 17.49102 1.000 22.31091 653 ARG B N 1
ATOM 1313 C CA . ARG A 1 158 ? 0.88453 22.79677 17.46166 1.000 22.04087 653 ARG B CA 1
ATOM 1314 C C . ARG A 1 158 ? 1.30965 21.83109 16.36407 1.000 21.97052 653 ARG B C 1
ATOM 1315 O O . ARG A 1 158 ? 2.51613 21.62496 16.18767 1.000 17.96074 653 ARG B O 1
ATOM 1323 N N . ARG A 1 159 ? 0.36413 21.25625 15.62100 1.000 19.57422 654 ARG B N 1
ATOM 1324 C CA . ARG A 1 159 ? 0.70291 20.32926 14.55227 1.000 17.78578 654 ARG B CA 1
ATOM 1325 C C . ARG A 1 159 ? 1.05772 21.09112 13.28204 1.000 17.80037 654 ARG B C 1
ATOM 1326 O O . ARG A 1 159 ? 0.56451 22.19702 13.03341 1.000 18.53726 654 ARG B O 1
ATOM 1334 N N . ARG A 1 160 ? 1.93566 20.49118 12.47904 1.000 15.86808 655 ARG B N 1
ATOM 1335 C CA . ARG A 1 160 ? 2.34110 21.06244 11.20295 1.000 14.96705 655 ARG B CA 1
ATOM 1336 C C . ARG A 1 160 ? 2.39494 19.95790 10.16047 1.000 14.11404 655 ARG B C 1
ATOM 1337 O O . ARG A 1 160 ? 2.89140 18.86217 10.43544 1.000 17.31827 655 ARG B O 1
ATOM 1345 N N . TYR A 1 161 ? 1.87448 20.24734 8.96875 1.000 13.91839 656 TYR B N 1
ATOM 1346 C CA . TYR A 1 161 ? 2.09266 19.40084 7.80668 1.000 12.04106 656 TYR B CA 1
ATOM 1347 C C . TYR A 1 161 ? 2.93182 20.15517 6.78043 1.000 14.23500 656 TYR B C 1
ATOM 1348 O O . TYR A 1 161 ? 2.82785 21.37627 6.64470 1.000 15.15494 656 TYR B O 1
ATOM 1357 N N . THR A 1 162 ? 3.78409 19.42249 6.06451 1.000 14.41456 657 THR B N 1
ATOM 1358 C CA . THR A 1 162 ? 4.64193 20.03176 5.05962 1.000 15.09704 657 THR B CA 1
ATOM 1359 C C . THR A 1 162 ? 4.40510 19.37363 3.70656 1.000 12.96560 657 THR B C 1
ATOM 1360 O O . THR A 1 162 ? 4.11355 18.17894 3.61880 1.000 14.69711 657 THR B O 1
ATOM 1364 N N . GLY A 1 163 ? 4.51558 20.17753 2.66072 1.000 14.12029 658 GLY B N 1
ATOM 1365 C CA . GLY A 1 163 ? 4.53458 19.64187 1.31295 1.000 14.12289 658 GLY B CA 1
ATOM 1366 C C . GLY A 1 163 ? 3.21209 19.80782 0.59400 1.000 15.19280 658 GLY B C 1
ATOM 1367 O O . GLY A 1 163 ? 2.13981 19.85466 1.20096 1.000 11.40465 658 GLY B O 1
ATOM 1368 N N . TRP A 1 164 ? 3.28811 19.88177 -0.73488 1.000 15.27279 659 TRP B N 1
ATOM 1369 C CA . TRP A 1 164 ? 2.12672 19.99424 -1.60344 1.000 13.56694 659 TRP B CA 1
ATOM 1370 C C . TRP A 1 164 ? 2.03115 18.75659 -2.47479 1.000 13.70613 659 TRP B C 1
ATOM 1371 O O . TRP A 1 164 ? 3.04449 18.12006 -2.78645 1.000 16.32965 659 TRP B O 1
ATOM 1382 N N . GLY A 1 165 ? 0.80123 18.39621 -2.82815 1.000 11.97719 660 GLY B N 1
ATOM 1383 C CA . GLY A 1 165 ? 0.55550 17.31992 -3.76460 1.000 11.34610 660 GLY B CA 1
ATOM 1384 C C . GLY A 1 165 ? 0.65679 17.80813 -5.19831 1.000 14.67835 660 GLY B C 1
ATOM 1385 O O . GLY A 1 165 ? 1.04236 18.94396 -5.48213 1.000 14.24360 660 GLY B O 1
ATOM 1386 N N . ARG A 1 166 ? 0.30636 16.91271 -6.12260 1.000 11.64280 661 ARG B N 1
ATOM 1387 C CA . ARG A 1 166 ? 0.40598 17.19217 -7.55217 1.000 12.47977 661 ARG B CA 1
ATOM 1388 C C . ARG A 1 166 ? -0.93757 17.45426 -8.21681 1.000 13.50234 661 ARG B C 1
ATOM 1389 O O . ARG A 1 166 ? -0.96013 17.90644 -9.37211 1.000 14.56565 661 ARG B O 1
ATOM 1397 N N . LEU A 1 167 ? -2.04781 17.18372 -7.53083 1.000 11.29083 662 LEU B N 1
ATOM 1398 C CA . LEU A 1 167 ? -3.37273 17.23014 -8.14557 1.000 11.68774 662 LEU B CA 1
ATOM 1399 C C . LEU A 1 167 ? -4.31259 18.09426 -7.31697 1.000 12.07047 662 LEU B C 1
ATOM 1400 O O . LEU A 1 167 ? -4.15985 18.21309 -6.09486 1.000 10.93973 662 LEU B O 1
ATOM 1405 N N . SER A 1 168 ? -5.29401 18.69706 -7.99662 1.000 11.95592 663 SER B N 1
ATOM 1406 C CA . SER A 1 168 ? -6.30064 19.53041 -7.34874 1.000 10.74572 663 SER B CA 1
ATOM 1407 C C . SER A 1 168 ? -7.49198 18.68932 -6.89749 1.000 12.61473 663 SER B C 1
ATOM 1408 O O . SER A 1 168 ? -7.75065 17.60788 -7.42022 1.000 11.76420 663 SER B O 1
ATOM 1411 N N . ARG A 1 169 ? -8.22783 19.22495 -5.92159 1.000 11.21102 664 ARG B N 1
ATOM 1412 C CA . ARG A 1 169 ? -9.45660 18.58623 -5.46645 1.000 10.62367 664 ARG B CA 1
ATOM 1413 C C . ARG A 1 169 ? -10.48107 18.51049 -6.59095 1.000 11.53478 664 ARG B C 1
ATOM 1414 O O . ARG A 1 169 ? -11.24456 17.54061 -6.69291 1.000 10.41369 664 ARG B O 1
ATOM 1422 N N . LYS A 1 170 ? -10.51339 19.52409 -7.45374 1.000 10.54243 665 LYS B N 1
ATOM 1423 C CA . LYS A 1 170 ? -11.48619 19.50815 -8.54041 1.000 10.61163 665 LYS B CA 1
ATOM 1424 C C . LYS A 1 170 ? -11.17764 18.40918 -9.54754 1.000 11.52820 665 LYS B C 1
ATOM 1425 O O . LYS A 1 170 ? -12.09871 17.79701 -10.09699 1.000 11.06539 665 LYS B O 1
ATOM 1431 N N . LEU A 1 171 ? -9.89429 18.13817 -9.80019 1.000 9.99500 666 LEU B N 1
ATOM 1432 C CA . LEU A 1 171 ? -9.54547 17.05859 -10.71696 1.000 11.09565 666 LEU B CA 1
ATOM 1433 C C . LEU A 1 171 ? -9.90573 15.70353 -10.12002 1.000 10.78966 666 LEU B C 1
ATOM 1434 O O . LEU A 1 171 ? -10.51147 14.86333 -10.79429 1.000 11.48707 666 LEU B O 1
ATOM 1439 N N . ILE A 1 172 ? -9.55290 15.47192 -8.85122 1.000 10.24208 667 ILE B N 1
ATOM 1440 C CA . ILE A 1 172 ? -9.69763 14.09822 -8.36574 1.000 12.00505 667 ILE B CA 1
ATOM 1441 C C . ILE A 1 172 ? -11.12284 13.78570 -7.91333 1.000 10.35279 667 ILE B C 1
ATOM 1442 O O . ILE A 1 172 ? -11.54322 12.62306 -7.97418 1.000 10.51532 667 ILE B O 1
ATOM 1447 N N . ASN A 1 173 ? -11.91939 14.78597 -7.49177 1.000 10.74382 668 ASN B N 1
ATOM 1448 C CA . ASN A 1 173 ? -13.25023 14.42230 -7.01799 1.000 11.30322 668 ASN B CA 1
ATOM 1449 C C . ASN A 1 173 ? -14.25356 15.53330 -7.33095 1.000 12.48144 668 ASN B C 1
ATOM 1450 O O . ASN A 1 173 ? -15.16203 15.78811 -6.53358 1.000 14.80440 668 ASN B O 1
ATOM 1455 N N . GLY A 1 174 ? -14.08176 16.22803 -8.45936 1.000 11.70777 669 GLY B N 1
ATOM 1456 C CA . GLY A 1 174 ? -14.95848 17.33365 -8.82775 1.000 11.28643 669 GLY B CA 1
ATOM 1457 C C . GLY A 1 174 ? -15.53948 17.15830 -10.21765 1.000 11.40178 669 GLY B C 1
ATOM 1458 O O . GLY A 1 174 ? -16.76361 17.05235 -10.37277 1.000 12.91497 669 GLY B O 1
ATOM 1459 N N . ILE A 1 175 ? -14.68565 17.12369 -11.24277 1.000 11.43792 670 ILE B N 1
ATOM 1460 C CA . ILE A 1 175 ? -15.20557 16.95861 -12.59639 1.000 9.32817 670 ILE B CA 1
ATOM 1461 C C . ILE A 1 175 ? -15.86714 15.58803 -12.71517 1.000 12.34929 670 ILE B C 1
ATOM 1462 O O . ILE A 1 175 ? -15.40488 14.59563 -12.13220 1.000 10.79692 670 ILE B O 1
ATOM 1467 N N . ARG A 1 176 ? -16.97003 15.53135 -13.45794 1.000 11.66847 671 ARG B N 1
ATOM 1468 C CA . ARG A 1 176 ? -17.75948 14.31218 -13.59062 1.000 10.63290 671 ARG B CA 1
ATOM 1469 C C . ARG A 1 176 ? -17.73653 13.83898 -15.03270 1.000 12.97097 671 ARG B C 1
ATOM 1470 O O . ARG A 1 176 ? -17.88930 14.63677 -15.96036 1.000 13.67084 671 ARG B O 1
ATOM 1478 N N . ASP A 1 177 ? -17.57063 12.52923 -15.20732 1.000 10.82781 672 ASP B N 1
ATOM 1479 C CA . ASP A 1 177 ? -17.75117 11.92219 -16.51820 1.000 12.72956 672 ASP B CA 1
ATOM 1480 C C . ASP A 1 177 ? -19.16895 12.18960 -17.00461 1.000 12.59540 672 ASP B C 1
ATOM 1481 O O . ASP A 1 177 ? -20.12462 12.08235 -16.24069 1.000 12.75984 672 ASP B O 1
ATOM 1486 N N . LYS A 1 178 ? -19.30639 12.54289 -18.28336 1.000 12.14234 673 LYS B N 1
ATOM 1487 C CA . LYS A 1 178 ? -20.59412 13.03322 -18.77726 1.000 15.12291 673 LYS B CA 1
ATOM 1488 C C . LYS A 1 178 ? -21.68323 11.96256 -18.72470 1.000 16.46418 673 LYS B C 1
ATOM 1489 O O . LYS A 1 178 ? -22.79538 12.22287 -18.25385 1.000 16.33250 673 LYS B O 1
ATOM 1495 N N . GLN A 1 179 ? -21.38616 10.75869 -19.22306 1.000 14.46041 674 GLN B N 1
ATOM 1496 C CA . GLN A 1 179 ? -22.38283 9.68950 -19.32894 1.000 19.58707 674 GLN B CA 1
ATOM 1497 C C . GLN A 1 179 ? -22.78736 9.13815 -17.95982 1.000 20.02260 674 GLN B C 1
ATOM 1498 O O . GLN A 1 179 ? -23.96090 8.82716 -17.72924 1.000 20.80037 674 GLN B O 1
ATOM 1504 N N . SER A 1 180 ? -21.82807 8.96018 -17.05586 1.000 14.50107 675 SER B N 1
ATOM 1505 C CA . SER A 1 180 ? -22.07783 8.29126 -15.77865 1.000 12.79050 675 SER B CA 1
ATOM 1506 C C . SER A 1 180 ? -22.31436 9.25146 -14.62725 1.000 14.76040 675 SER B C 1
ATOM 1507 O O . SER A 1 180 ? -22.97837 8.87817 -13.65456 1.000 14.57507 675 SER B O 1
ATOM 1510 N N . GLY A 1 181 ? -21.77307 10.46963 -14.70193 1.000 13.96906 676 GLY B N 1
ATOM 1511 C CA . GLY A 1 181 ? -21.79422 11.38568 -13.57460 1.000 12.81692 676 GLY B CA 1
ATOM 1512 C C . GLY A 1 181 ? -20.71792 11.14929 -12.52660 1.000 12.29417 676 GLY B C 1
ATOM 1513 O O . GLY A 1 181 ? -20.69621 11.85587 -11.51246 1.000 11.34158 676 GLY B O 1
ATOM 1514 N N . LYS A 1 182 ? -19.83180 10.17599 -12.72599 1.000 11.21708 677 LYS B N 1
ATOM 1515 C CA . LYS A 1 182 ? -18.85990 9.77675 -11.71230 1.000 8.16773 677 LYS B CA 1
ATOM 1516 C C . LYS A 1 182 ? -17.59870 10.63096 -11.77904 1.000 8.33766 677 LYS B C 1
ATOM 1517 O O . LYS A 1 182 ? -17.13243 10.98717 -12.86591 1.000 9.72057 677 LYS B O 1
ATOM 1523 N N . THR A 1 183 ? -17.04835 10.95041 -10.61136 1.000 8.89430 678 THR B N 1
ATOM 1524 C CA . THR A 1 183 ? -15.74841 11.60086 -10.54684 1.000 8.67459 678 THR B CA 1
ATOM 1525 C C . THR A 1 183 ? -14.63146 10.57607 -10.75533 1.000 8.24844 678 THR B C 1
ATOM 1526 O O . THR A 1 183 ? -14.84886 9.35831 -10.73580 1.000 9.26919 678 THR B O 1
ATOM 1530 N N . ILE A 1 184 ? -13.40691 11.08307 -10.92039 1.000 7.98146 679 ILE B N 1
ATOM 1531 C CA . ILE A 1 184 ? -12.24713 10.19165 -11.01023 1.000 7.32717 679 ILE B CA 1
ATOM 1532 C C . ILE A 1 184 ? -12.15338 9.30301 -9.77121 1.000 8.90177 679 ILE B C 1
ATOM 1533 O O . ILE A 1 184 ? -11.98567 8.07684 -9.87225 1.000 8.25707 679 ILE B O 1
ATOM 1538 N N . LEU A 1 185 ? -12.26494 9.89546 -8.58039 1.000 8.79463 680 LEU B N 1
ATOM 1539 C CA . LEU A 1 185 ? -12.19284 9.07743 -7.36298 1.000 9.71364 680 LEU B CA 1
ATOM 1540 C C . LEU A 1 185 ? -13.32958 8.05524 -7.30512 1.000 9.52998 680 LEU B C 1
ATOM 1541 O O . LEU A 1 185 ? -13.12892 6.91269 -6.85478 1.000 8.99519 680 LEU B O 1
ATOM 1546 N N . ASP A 1 186 ? -14.52869 8.42599 -7.77134 1.000 7.74412 681 ASP B N 1
ATOM 1547 C CA . ASP A 1 186 ? -15.60959 7.44456 -7.85659 1.000 8.00568 681 ASP B CA 1
ATOM 1548 C C . ASP A 1 186 ? -15.17054 6.21609 -8.65120 1.000 10.34678 681 ASP B C 1
ATOM 1549 O O . ASP A 1 186 ? -15.48009 5.07309 -8.27962 1.000 11.49631 681 ASP B O 1
ATOM 1554 N N . PHE A 1 187 ? -14.53151 6.43596 -9.80588 1.000 9.81094 682 PHE B N 1
ATOM 1555 C CA . PHE A 1 187 ? -14.07897 5.30801 -10.62624 1.000 9.73102 682 PHE B CA 1
ATOM 1556 C C . PHE A 1 187 ? -12.99321 4.50562 -9.92165 1.000 10.37025 682 PHE B C 1
ATOM 1557 O O . PHE A 1 187 ? -12.93168 3.28350 -10.06988 1.000 11.46748 682 PHE B O 1
ATOM 1565 N N . LEU A 1 188 ? -12.08540 5.17369 -9.20014 1.000 9.72302 683 LEU B N 1
ATOM 1566 C CA . LEU A 1 188 ? -11.05548 4.41583 -8.49079 1.000 8.47768 683 LEU B CA 1
ATOM 1567 C C . LEU A 1 188 ? -11.68862 3.54502 -7.41535 1.000 11.45447 683 LEU B C 1
ATOM 1568 O O . LEU A 1 188 ? -11.23992 2.41928 -7.16094 1.000 11.03287 683 LEU B O 1
ATOM 1573 N N . LYS A 1 189 ? -12.73892 4.05917 -6.77239 1.000 10.77440 684 LYS B N 1
ATOM 1574 C CA . LYS A 1 189 ? -13.45420 3.27883 -5.77366 1.000 9.14033 684 LYS B CA 1
ATOM 1575 C C . LYS A 1 189 ? -14.16196 2.09016 -6.40478 1.000 11.53455 684 LYS B C 1
ATOM 1576 O O . LYS A 1 189 ? -14.14298 0.98881 -5.84392 1.000 13.11037 684 LYS B O 1
ATOM 1582 N N . SER A 1 190 ? -14.79082 2.28231 -7.56078 1.000 10.88930 685 SER B N 1
ATOM 1583 C CA . SER A 1 190 ? -15.51253 1.19555 -8.21314 1.000 13.57377 685 SER B CA 1
ATOM 1584 C C . SER A 1 190 ? -15.61833 1.46645 -9.70728 1.000 13.83346 685 SER B C 1
ATOM 1585 O O . SER A 1 190 ? -16.11378 2.52442 -10.11707 1.000 13.48753 685 SER B O 1
ATOM 1588 N N . ASP A 1 191 ? -15.14145 0.51627 -10.51877 1.000 11.93932 686 ASP B N 1
ATOM 1589 C CA . ASP A 1 191 ? -15.17004 0.64315 -11.97681 1.000 12.35721 686 ASP B CA 1
ATOM 1590 C C . ASP A 1 191 ? -15.46723 -0.72344 -12.60139 1.000 15.42909 686 ASP B C 1
ATOM 1591 O O . ASP A 1 191 ? -14.70931 -1.24657 -13.41766 1.000 14.67186 686 ASP B O 1
ATOM 1596 N N . GLY A 1 192 ? -16.60168 -1.30571 -12.22112 1.000 16.89394 687 GLY B N 1
ATOM 1597 C CA . GLY A 1 192 ? -17.00208 -2.57250 -12.82129 1.000 17.51523 687 GLY B CA 1
ATOM 1598 C C . GLY A 1 192 ? -15.90684 -3.60577 -12.69292 1.000 19.14442 687 GLY B C 1
ATOM 1599 O O . GLY A 1 192 ? -15.30636 -3.77172 -11.62491 1.000 18.87416 687 GLY B O 1
ATOM 1600 N N . PHE A 1 193 ? -15.62581 -4.32460 -13.78661 1.000 17.48402 688 PHE B N 1
ATOM 1601 C CA . PHE A 1 193 ? -14.48280 -5.23035 -13.80681 1.000 18.80574 688 PHE B CA 1
ATOM 1602 C C . PHE A 1 193 ? -13.31805 -4.67423 -14.62851 1.000 20.98667 688 PHE B C 1
ATOM 1603 O O . PHE A 1 193 ? -12.37008 -5.40685 -14.92996 1.000 19.99547 688 PHE B O 1
ATOM 1611 N N . ALA A 1 194 ? -13.34820 -3.37554 -14.95285 1.000 16.96456 689 ALA B N 1
ATOM 1612 C CA . ALA A 1 194 ? -12.28255 -2.73394 -15.71849 1.000 17.73465 689 ALA B CA 1
ATOM 1613 C C . ALA A 1 194 ? -11.18787 -2.14930 -14.83026 1.000 15.11369 689 ALA B C 1
ATOM 1614 O O . ALA A 1 194 ? -10.01632 -2.16496 -15.21235 1.000 15.29858 689 ALA B O 1
ATOM 1616 N N . ASN A 1 195 ? -11.55046 -1.61185 -13.66624 1.000 12.70336 690 ASN B N 1
ATOM 1617 C CA . ASN A 1 195 ? -10.60016 -1.08665 -12.68116 1.000 11.64243 690 ASN B CA 1
ATOM 1618 C C . ASN A 1 195 ? -9.54074 -0.18583 -13.31213 1.000 12.74508 690 ASN B C 1
ATOM 1619 O O . ASN A 1 195 ? -8.34534 -0.34631 -13.09768 1.000 14.13065 690 ASN B O 1
ATOM 1624 N N . ARG A 1 196 ? -9.98848 0.80393 -14.07126 1.000 11.03087 691 ARG B N 1
ATOM 1625 C CA . ARG A 1 196 ? -9.04887 1.76345 -14.63509 1.000 10.81072 691 ARG B CA 1
ATOM 1626 C C . ARG A 1 196 ? -8.41264 2.59927 -13.52530 1.000 11.37068 691 ARG B C 1
ATOM 1627 O O . ARG A 1 196 ? -9.09648 3.05045 -12.60046 1.000 12.09573 691 ARG B O 1
ATOM 1635 N N . ASN A 1 197 ? -7.09483 2.79906 -13.60423 1.000 9.83525 692 ASN B N 1
ATOM 1636 C CA . ASN A 1 197 ? -6.44934 3.68476 -12.64404 1.000 9.93580 692 ASN B CA 1
ATOM 1637 C C . ASN A 1 197 ? -6.40669 5.11205 -13.20297 1.000 10.80022 692 ASN B C 1
ATOM 1638 O O . ASN A 1 197 ? -6.92282 5.40620 -14.28684 1.000 10.57135 692 ASN B O 1
ATOM 1643 N N . PHE A 1 198 ? -5.80101 6.01117 -12.42704 1.000 9.54755 693 PHE B N 1
ATOM 1644 C CA . PHE A 1 198 ? -5.79937 7.43524 -12.75735 1.000 9.25796 693 PHE B CA 1
ATOM 1645 C C . PHE A 1 198 ? -5.26455 7.68885 -14.16186 1.000 12.44129 693 PHE B C 1
ATOM 1646 O O . PHE A 1 198 ? -5.90334 8.37434 -14.96006 1.000 9.06029 693 PHE B O 1
ATOM 1654 N N . MET A 1 199 ? -4.09350 7.12622 -14.49316 1.000 10.89269 694 MET B N 1
ATOM 1655 C CA . MET A 1 199 ? -3.53960 7.35898 -15.82622 1.000 13.90471 694 MET B CA 1
ATOM 1656 C C . MET A 1 199 ? -4.46944 6.84354 -16.91654 1.000 11.69894 694 MET B C 1
ATOM 1657 O O . MET A 1 199 ? -4.63706 7.50080 -17.95396 1.000 12.68728 694 MET B O 1
ATOM 1662 N N . GLN A 1 200 ? -5.09980 5.67816 -16.70641 1.000 10.36922 695 GLN B N 1
ATOM 1663 C CA . GLN A 1 200 ? -6.04966 5.18954 -17.69887 1.000 11.23104 695 GLN B CA 1
ATOM 1664 C C . GLN A 1 200 ? -7.25350 6.11290 -17.81755 1.000 12.67843 695 GLN B C 1
ATOM 1665 O O . GLN A 1 200 ? -7.68654 6.44194 -18.93381 1.000 12.53941 695 GLN B O 1
ATOM 1671 N N . LEU A 1 201 ? -7.79744 6.55959 -16.68244 1.000 10.72680 696 LEU B N 1
ATOM 1672 C CA . LEU A 1 201 ? -9.03421 7.33089 -16.72495 1.000 9.73253 696 LEU B CA 1
ATOM 1673 C C . LEU A 1 201 ? -8.85751 8.62695 -17.50634 1.000 10.24527 696 LEU B C 1
ATOM 1674 O O . LEU A 1 201 ? -9.76381 9.03982 -18.24396 1.000 12.11649 696 LEU B O 1
ATOM 1679 N N . ILE A 1 202 ? -7.70771 9.29353 -17.34444 1.000 10.23798 697 ILE B N 1
ATOM 1680 C CA . ILE A 1 202 ? -7.52358 10.59139 -17.99905 1.000 11.87805 697 ILE B CA 1
ATOM 1681 C C . ILE A 1 202 ? -7.04930 10.46205 -19.43398 1.000 13.80341 697 ILE B C 1
ATOM 1682 O O . ILE A 1 202 ? -6.93120 11.48192 -20.12874 1.000 12.38593 697 ILE B O 1
ATOM 1687 N N . HIS A 1 203 ? -6.80384 9.24290 -19.91380 1.000 12.05221 698 HIS B N 1
ATOM 1688 C CA . HIS A 1 203 ? -6.45943 9.02695 -21.31503 1.000 15.18890 698 HIS B CA 1
ATOM 1689 C C . HIS A 1 203 ? -7.53685 8.26190 -22.08104 1.000 16.47513 698 HIS B C 1
ATOM 1690 O O . HIS A 1 203 ? -7.35717 8.00370 -23.27627 1.000 19.43327 698 HIS B O 1
ATOM 1697 N N . ASP A 1 204 ? -8.66273 7.94075 -21.44488 1.000 15.59871 699 ASP B N 1
ATOM 1698 C CA . ASP A 1 204 ? -9.66946 7.04529 -22.01320 1.000 14.44591 699 ASP B CA 1
ATOM 1699 C C . ASP A 1 204 ? -10.62107 7.83635 -22.91201 1.000 15.94527 699 ASP B C 1
ATOM 1700 O O . ASP A 1 204 ? -11.34234 8.73164 -22.44147 1.000 15.86493 699 ASP B O 1
ATOM 1705 N N . ASP A 1 205 ? -10.60107 7.53088 -24.21297 1.000 15.65995 700 ASP B N 1
ATOM 1706 C CA . ASP A 1 205 ? -11.50594 8.20167 -25.14227 1.000 15.90724 700 ASP B CA 1
ATOM 1707 C C . ASP A 1 205 ? -12.97335 7.86971 -24.91270 1.000 16.85234 700 ASP B C 1
ATOM 1708 O O . ASP A 1 205 ? -13.83782 8.57753 -25.45069 1.000 19.09603 700 ASP B O 1
ATOM 1713 N N . SER A 1 206 ? -13.29412 6.83413 -24.14181 1.000 12.96630 701 SER B N 1
ATOM 1714 C CA . SER A 1 206 ? -14.69932 6.53122 -23.89492 1.000 16.90481 701 SER B CA 1
ATOM 1715 C C . SER A 1 206 ? -15.26284 7.28256 -22.69095 1.000 17.21142 701 SER B C 1
ATOM 1716 O O . SER A 1 206 ? -16.46902 7.18140 -22.42449 1.000 18.47778 701 SER B O 1
ATOM 1719 N N . LEU A 1 207 ? -14.43289 8.03155 -21.97216 1.000 12.91634 702 LEU B N 1
ATOM 1720 C CA . LEU A 1 207 ? -14.86508 8.90727 -20.88888 1.000 13.00550 702 LEU B CA 1
ATOM 1721 C C . LEU A 1 207 ? -14.61382 10.34758 -21.31794 1.000 14.83845 702 LEU B C 1
ATOM 1722 O O . LEU A 1 207 ? -14.02194 10.60340 -22.37135 1.000 15.08844 702 LEU B O 1
ATOM 1727 N N . THR A 1 208 ? -15.04599 11.30539 -20.49211 1.000 12.22379 703 THR B N 1
ATOM 1728 C CA . THR A 1 208 ? -14.85795 12.70945 -20.84726 1.000 12.22215 703 THR B CA 1
ATOM 1729 C C . THR A 1 208 ? -13.82047 13.42691 -19.98289 1.000 14.24180 703 THR B C 1
ATOM 1730 O O . THR A 1 208 ? -13.66401 14.64571 -20.11956 1.000 13.16155 703 THR B O 1
ATOM 1734 N N . PHE A 1 209 ? -13.06454 12.70944 -19.14312 1.000 10.19223 704 PHE B N 1
ATOM 1735 C CA . PHE A 1 209 ? -12.03770 13.38262 -18.34407 1.000 11.75850 704 PHE B CA 1
ATOM 1736 C C . PHE A 1 209 ? -10.95682 13.98592 -19.23673 1.000 13.58071 704 PHE B C 1
ATOM 1737 O O . PHE A 1 209 ? -10.51759 15.12278 -19.02030 1.000 12.40604 704 PHE B O 1
ATOM 1745 N N . LYS A 1 210 ? -10.47142 13.20808 -20.20798 1.000 11.94224 705 LYS B N 1
ATOM 1746 C CA . LYS A 1 210 ? -9.44081 13.69504 -21.11821 1.000 11.86342 705 LYS B CA 1
ATOM 1747 C C . LYS A 1 210 ? -9.89341 14.96940 -21.81444 1.000 12.23421 705 LYS B C 1
ATOM 1748 O O . LYS A 1 210 ? -9.13319 15.93974 -21.90951 1.000 13.96634 705 LYS B O 1
ATOM 1754 N N . GLU A 1 211 ? -11.14349 14.98281 -22.29204 1.000 13.17479 706 GLU B N 1
ATOM 1755 C CA . GLU A 1 211 ? -11.68570 16.15788 -22.97069 1.000 14.79249 706 GLU B CA 1
ATOM 1756 C C . GLU A 1 211 ? -11.71786 17.36663 -22.03220 1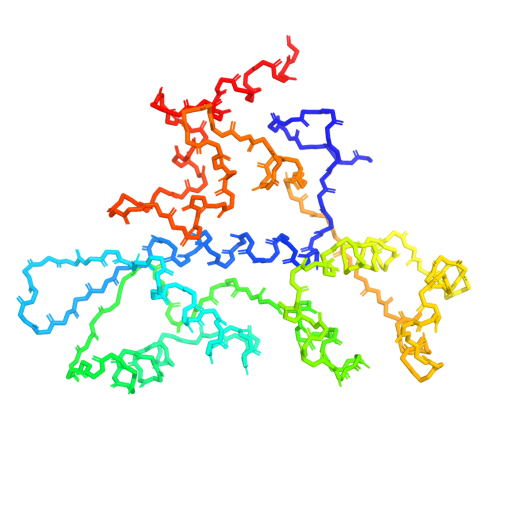.000 14.41024 706 GLU B C 1
ATOM 1757 O O . GLU A 1 211 ? -11.32003 18.47554 -22.41680 1.000 14.88672 706 GLU B O 1
ATOM 1763 N N . ASP A 1 212 ? -12.15700 17.16287 -20.78679 1.000 12.96823 707 ASP B N 1
ATOM 1764 C CA . ASP A 1 212 ? -12.18718 18.25990 -19.81382 1.000 14.19638 707 ASP B CA 1
ATOM 1765 C C . ASP A 1 212 ? -10.78982 18.81563 -19.55710 1.000 14.12884 707 ASP B C 1
ATOM 1766 O O . ASP A 1 212 ? -10.59788 20.03517 -19.42866 1.000 13.72348 707 ASP B O 1
ATOM 1771 N N . ILE A 1 213 ? -9.80333 17.93010 -19.44394 1.000 12.45078 708 ILE B N 1
ATOM 1772 C CA . ILE A 1 213 ? -8.43781 18.37396 -19.19565 1.000 11.75180 708 ILE B CA 1
ATOM 1773 C C . ILE A 1 213 ? -7.90031 19.14502 -20.39160 1.000 13.97922 708 ILE B C 1
ATOM 1774 O O . ILE A 1 213 ? -7.19028 20.14826 -20.23380 1.000 14.10037 708 ILE B O 1
ATOM 1779 N N . GLN A 1 214 ? -8.22855 18.70074 -21.60605 1.000 12.05063 709 GLN B N 1
ATOM 1780 C CA . GLN A 1 214 ? -7.76915 19.43825 -22.78401 1.000 13.64661 709 GLN B CA 1
ATOM 1781 C C . GLN A 1 214 ? -8.42317 20.81313 -22.86164 1.000 11.80692 709 GLN B C 1
ATOM 1782 O O . GLN A 1 214 ? -7.76783 21.80001 -23.21901 1.000 15.34523 709 GLN B O 1
ATOM 1788 N N . LYS A 1 215 ? -9.71647 20.89489 -22.54580 1.000 12.02337 710 LYS B N 1
ATOM 1789 C CA . LYS A 1 215 ? -10.40219 22.18608 -22.56249 1.000 13.78530 710 LYS B CA 1
ATOM 1790 C C . LYS A 1 215 ? -9.83797 23.13348 -21.50774 1.000 14.48832 710 LYS B C 1
ATOM 1791 O O . LYS A 1 215 ? -9.78028 24.34860 -21.71914 1.000 13.55085 710 LYS B O 1
ATOM 1797 N N . ALA A 1 216 ? -9.42699 22.59864 -20.35782 1.000 12.77232 711 ALA B N 1
ATOM 1798 C CA . ALA A 1 216 ? -8.89448 23.44835 -19.30136 1.000 14.18967 711 ALA B CA 1
ATOM 1799 C C . ALA A 1 216 ? -7.56937 24.09073 -19.68319 1.000 14.98903 711 ALA B C 1
ATOM 1800 O O . ALA A 1 216 ? -7.17139 25.07425 -19.05091 1.000 17.71658 711 ALA B O 1
ATOM 1802 N N . GLN A 1 217 ? -6.88291 23.56571 -20.69642 1.000 15.24626 712 GLN B N 1
ATOM 1803 C CA . GLN A 1 217 ? -5.59950 24.12028 -21.10333 1.000 16.59320 712 GLN B CA 1
ATOM 1804 C C . GLN A 1 217 ? -5.78115 25.43339 -21.85421 1.000 19.34832 712 GLN B C 1
ATOM 1805 O O . GLN A 1 217 ? -6.87122 25.77322 -22.32847 1.000 17.85319 712 GLN B O 1
ATOM 1811 N N . VAL A 1 218 ? -4.68027 26.16647 -21.96588 1.000 20.68345 713 VAL B N 1
ATOM 1812 C CA . VAL A 1 218 ? -4.61527 27.32066 -22.84586 1.000 22.67254 713 VAL B CA 1
ATOM 1813 C C . VAL A 1 218 ? -4.42241 26.85331 -24.28866 1.000 25.48880 713 VAL B C 1
ATOM 1814 O O . VAL A 1 218 ? -5.17653 27.25576 -25.18477 1.000 28.82930 713 VAL B O 1
#